Protein AF-0000000086951973 (afdb_homodimer)

Structure (mmCIF, N/CA/C/O backbone):
data_AF-0000000086951973-model_v1
#
loop_
_entity.id
_entity.type
_entity.pdbx_description
1 polymer Poly
#
loop_
_atom_site.group_PDB
_atom_site.id
_atom_site.type_symbol
_atom_site.label_atom_id
_atom_site.label_alt_id
_atom_site.label_comp_id
_atom_site.label_asym_id
_atom_site.label_entity_id
_atom_site.label_seq_id
_atom_site.pdbx_PDB_ins_code
_atom_site.Cartn_x
_atom_site.Cartn_y
_atom_site.Cartn_z
_atom_site.occupancy
_atom_site.B_iso_or_equiv
_atom_site.auth_seq_id
_atom_site.auth_comp_id
_atom_site.auth_asym_id
_atom_site.auth_atom_id
_atom_site.pdbx_PDB_model_num
ATOM 1 N N . MET A 1 1 ? 3.887 -18.5 -20.484 1 35.69 1 MET A N 1
ATOM 2 C CA . MET A 1 1 ? 2.92 -18.609 -19.391 1 35.69 1 MET A CA 1
ATOM 3 C C . MET A 1 1 ? 2.268 -19.984 -19.375 1 35.69 1 MET A C 1
ATOM 5 O O . MET A 1 1 ? 2.273 -20.656 -18.344 1 35.69 1 MET A O 1
ATOM 9 N N . TRP A 1 2 ? 1.746 -20.234 -20.516 1 45.03 2 TRP A N 1
ATOM 10 C CA . TRP A 1 2 ? 0.965 -21.453 -20.703 1 45.03 2 TRP A CA 1
ATOM 11 C C . TRP A 1 2 ? 1.84 -22.688 -20.547 1 45.03 2 TRP A C 1
ATOM 13 O O . TRP A 1 2 ? 1.413 -23.688 -19.969 1 45.03 2 TRP A O 1
ATOM 23 N N . ASN A 1 3 ? 2.965 -22.438 -20.938 1 44.91 3 ASN A N 1
ATOM 24 C CA . ASN A 1 3 ? 3.844 -23.594 -20.859 1 44.91 3 ASN A CA 1
ATOM 25 C C . ASN A 1 3 ? 4.102 -24.016 -19.406 1 44.91 3 ASN A C 1
ATOM 27 O O . ASN A 1 3 ? 4.219 -25.203 -19.109 1 44.91 3 ASN A O 1
ATOM 31 N N . HIS A 1 4 ? 4.156 -23.062 -18.562 1 44.09 4 HIS A N 1
ATOM 32 C CA . HIS A 1 4 ? 4.406 -23.422 -17.172 1 44.09 4 HIS A CA 1
ATOM 33 C C . HIS A 1 4 ? 3.18 -24.078 -16.547 1 44.09 4 HIS A C 1
ATOM 35 O O . HIS A 1 4 ? 3.311 -24.922 -15.664 1 44.09 4 HIS A O 1
ATOM 41 N N . ILE A 1 5 ? 2.035 -23.625 -16.984 1 47.09 5 ILE A N 1
ATOM 42 C CA . ILE A 1 5 ? 0.828 -24.312 -16.531 1 47.09 5 ILE A CA 1
ATOM 43 C C . ILE A 1 5 ? 0.844 -25.766 -17.031 1 47.09 5 ILE A C 1
ATOM 45 O O . ILE A 1 5 ? 0.402 -26.672 -16.312 1 47.09 5 ILE A O 1
ATOM 49 N N . GLU A 1 6 ? 1.492 -25.906 -18.156 1 44.59 6 GLU A N 1
ATOM 50 C CA . GLU A 1 6 ? 1.604 -27.25 -18.719 1 44.59 6 GLU A CA 1
ATOM 51 C C . GLU A 1 6 ? 2.441 -28.156 -17.812 1 44.59 6 GLU A C 1
ATOM 53 O O . GLU A 1 6 ? 2.209 -29.359 -17.734 1 44.59 6 GLU A O 1
ATOM 58 N N . LYS A 1 7 ? 3.395 -27.594 -17.203 1 49.16 7 LYS A N 1
ATOM 59 C CA . LYS A 1 7 ? 4.23 -28.484 -16.406 1 49.16 7 LYS A CA 1
ATOM 60 C C . LYS A 1 7 ? 3.461 -29.031 -15.211 1 49.16 7 LYS A C 1
ATOM 62 O O . LYS A 1 7 ? 3.969 -29.891 -14.477 1 49.16 7 LYS A O 1
ATOM 67 N N . LEU A 1 8 ? 2.354 -28.375 -14.906 1 49.91 8 LEU A N 1
ATOM 68 C CA . LEU A 1 8 ? 1.444 -29.078 -13.992 1 49.91 8 LEU A CA 1
ATOM 69 C C . LEU A 1 8 ? 0.822 -30.297 -14.672 1 49.91 8 LEU A C 1
ATOM 71 O O . LEU A 1 8 ? -0.393 -30.484 -14.602 1 49.91 8 LEU A O 1
ATOM 75 N N . SER A 1 9 ? 1.433 -31.031 -15.477 1 43.62 9 SER A N 1
ATOM 76 C CA . SER A 1 9 ? 1.092 -32.25 -16.219 1 43.62 9 SER A CA 1
ATOM 77 C C . SER A 1 9 ? 0.663 -33.375 -15.273 1 43.62 9 SER A C 1
ATOM 79 O O . SER A 1 9 ? 1.373 -33.688 -14.312 1 43.62 9 SER A O 1
ATOM 81 N N . GLY A 1 10 ? -0.622 -33.656 -15.32 1 52.84 10 GLY A N 1
ATOM 82 C CA . GLY A 1 10 ? -1.34 -34.719 -14.609 1 52.84 10 GLY A CA 1
ATOM 83 C C . GLY A 1 10 ? -2.309 -34.156 -13.57 1 52.84 10 GLY A C 1
ATOM 84 O O . GLY A 1 10 ? -3.061 -34.906 -12.961 1 52.84 10 GLY A O 1
ATOM 85 N N . ILE A 1 11 ? -2.215 -32.812 -13.289 1 61.78 11 ILE A N 1
ATOM 86 C CA . ILE A 1 11 ? -3.051 -32.219 -12.258 1 61.78 11 ILE A CA 1
ATOM 87 C C . ILE A 1 11 ? -4.281 -31.578 -12.891 1 61.78 11 ILE A C 1
ATOM 89 O O . ILE A 1 11 ? -4.176 -30.922 -13.93 1 61.78 11 ILE A O 1
ATOM 93 N N . ARG A 1 12 ? -5.504 -32.125 -12.656 1 75.44 12 ARG A N 1
ATOM 94 C CA . ARG A 1 12 ? -6.73 -31.406 -13.008 1 75.44 12 ARG A CA 1
ATOM 95 C C . ARG A 1 12 ? -6.695 -29.969 -12.516 1 75.44 12 ARG A C 1
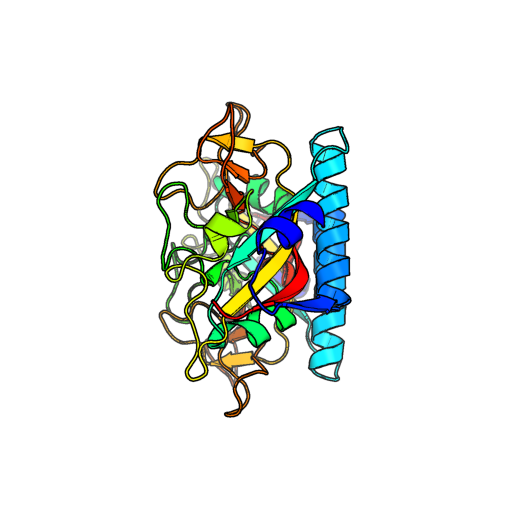ATOM 97 O O . ARG A 1 12 ? -6.531 -29.719 -11.32 1 75.44 12 ARG A O 1
ATOM 104 N N . ALA A 1 13 ? -6.512 -29.078 -13.562 1 86.81 13 ALA A N 1
ATOM 105 C CA . ALA A 1 13 ? -6.445 -27.672 -13.172 1 86.81 13 ALA A CA 1
ATOM 106 C C . ALA A 1 13 ? -7.496 -26.844 -13.906 1 86.81 13 ALA A C 1
ATOM 108 O O . ALA A 1 13 ? -7.832 -27.141 -15.055 1 86.81 13 ALA A O 1
ATOM 109 N N . THR A 1 14 ? -8.203 -25.953 -13.211 1 90.75 14 THR A N 1
ATOM 110 C CA . THR A 1 14 ? -9.047 -24.922 -13.797 1 90.75 14 THR A CA 1
ATOM 111 C C . THR A 1 14 ? -8.375 -23.547 -13.688 1 90.75 14 THR A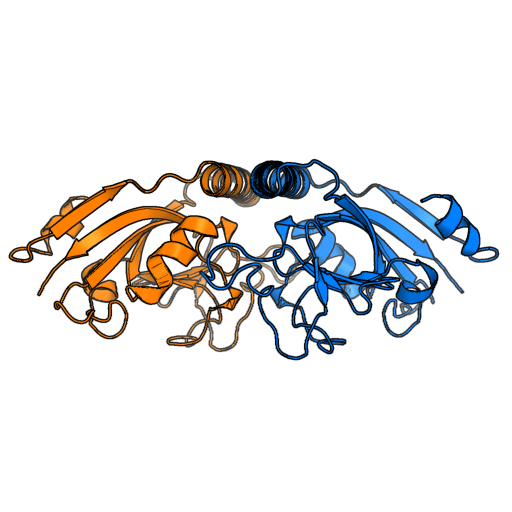 C 1
ATOM 113 O O . THR A 1 14 ? -7.711 -23.25 -12.695 1 90.75 14 THR A O 1
ATOM 116 N N . ILE A 1 15 ? -8.516 -22.781 -14.703 1 92.12 15 ILE A N 1
ATOM 117 C CA . ILE A 1 15 ? -7.977 -21.438 -14.75 1 92.12 15 ILE A CA 1
ATOM 118 C C . ILE A 1 15 ? -9.109 -20.438 -14.953 1 92.12 15 ILE A C 1
ATOM 120 O O . ILE A 1 15 ? -9.914 -20.578 -15.875 1 92.12 15 ILE A O 1
ATOM 124 N N . GLU A 1 16 ? -9.164 -19.438 -14.062 1 93.69 16 GLU A N 1
ATOM 125 C CA . GLU A 1 16 ? -10.172 -18.375 -14.148 1 93.69 16 GLU A CA 1
ATOM 126 C C . GLU A 1 16 ? -9.523 -17 -14.203 1 93.69 16 GLU A C 1
ATOM 128 O O . GLU A 1 16 ? -8.547 -16.734 -13.508 1 93.69 16 GLU A O 1
ATOM 133 N N . ARG A 1 17 ? -10.086 -16.172 -15.078 1 93.75 17 ARG A N 1
ATOM 134 C CA . ARG A 1 17 ? -9.641 -14.781 -15.125 1 93.75 17 ARG A CA 1
ATOM 135 C C . ARG A 1 17 ? -10.203 -13.984 -13.953 1 93.75 17 ARG A C 1
ATOM 137 O O . ARG A 1 17 ? -11.398 -14.086 -13.648 1 93.75 17 ARG A O 1
ATOM 144 N N . VAL A 1 18 ? -9.383 -13.336 -13.281 1 92.62 18 VAL A N 1
ATOM 145 C CA . VAL A 1 18 ? -9.789 -12.43 -12.219 1 92.62 18 VAL A CA 1
ATOM 146 C C . VAL A 1 18 ? -9.93 -11.016 -12.766 1 92.62 18 VAL A C 1
ATOM 148 O O . VAL A 1 18 ? -9.078 -10.547 -13.523 1 92.62 18 VAL A O 1
ATOM 151 N N . GLN A 1 19 ? -11.055 -10.367 -12.391 1 93.81 19 GLN A N 1
ATOM 152 C CA . GLN A 1 19 ? -11.289 -9.008 -12.867 1 93.81 19 GLN A CA 1
ATOM 153 C C . GLN A 1 19 ? -11.695 -8.086 -11.727 1 93.81 19 GLN A C 1
ATOM 155 O O . GLN A 1 19 ? -12.75 -8.266 -11.117 1 93.81 19 GLN A O 1
ATOM 160 N N . ASN A 1 20 ? -10.914 -7.215 -11.406 1 96.88 20 ASN A N 1
ATOM 161 C CA . ASN A 1 20 ? -11.156 -6.07 -10.531 1 96.88 20 ASN A CA 1
ATOM 162 C C . ASN A 1 20 ? -10.664 -4.77 -11.164 1 96.88 20 ASN A C 1
ATOM 164 O O . ASN A 1 20 ? -9.453 -4.516 -11.203 1 96.88 20 ASN A O 1
ATOM 168 N N . PRO A 1 21 ? -11.609 -3.977 -11.648 1 97.56 21 PRO A N 1
ATOM 169 C CA . PRO A 1 21 ? -11.203 -2.818 -12.445 1 97.56 21 PRO A CA 1
ATOM 170 C C . PRO A 1 21 ? -10.398 -1.802 -11.633 1 97.56 21 PRO A C 1
ATOM 172 O O . PRO A 1 21 ? -9.555 -1.095 -12.188 1 97.56 21 PRO A O 1
ATOM 175 N N . TYR A 1 22 ? -10.609 -1.708 -10.391 1 97.69 22 TYR A N 1
ATOM 176 C CA . TYR A 1 22 ? -9.875 -0.737 -9.586 1 97.69 22 TYR A CA 1
ATOM 177 C C . TYR A 1 22 ? -8.445 -1.201 -9.344 1 97.69 22 TYR A C 1
ATOM 179 O O . TYR A 1 22 ? -7.512 -0.399 -9.398 1 97.69 22 TYR A O 1
ATOM 187 N N . LEU A 1 23 ? -8.281 -2.514 -9.016 1 98.19 23 LEU A N 1
ATOM 188 C CA . LEU A 1 23 ? -6.93 -3.045 -8.906 1 98.19 23 LEU A CA 1
ATOM 189 C C . LEU A 1 23 ? -6.168 -2.863 -10.219 1 98.19 23 LEU A C 1
ATOM 191 O O . LEU A 1 23 ? -4.984 -2.516 -10.211 1 98.19 23 LEU A O 1
ATOM 195 N N . TRP A 1 24 ? -6.871 -3.07 -11.289 1 98.62 24 TRP A N 1
ATOM 196 C CA . TRP A 1 24 ? -6.246 -2.932 -12.602 1 98.62 24 TRP A CA 1
ATOM 197 C C . TRP A 1 24 ? -5.816 -1.49 -12.852 1 98.62 24 TRP A C 1
ATOM 199 O O . TRP A 1 24 ? -4.691 -1.238 -13.289 1 98.62 24 TRP A O 1
ATOM 209 N N . GLN A 1 25 ? -6.668 -0.551 -12.586 1 98.69 25 GLN A N 1
ATOM 210 C CA . GLN A 1 25 ? -6.344 0.856 -12.781 1 98.69 25 GLN A CA 1
ATOM 211 C C . GLN A 1 25 ? -5.168 1.28 -11.906 1 98.69 25 GLN A C 1
ATOM 213 O O . GLN A 1 25 ? -4.273 1.999 -12.367 1 98.69 25 GLN A O 1
ATOM 218 N N . SER A 1 26 ? -5.184 0.888 -10.656 1 98.75 26 SER A N 1
ATOM 219 C CA . SER A 1 26 ? -4.07 1.188 -9.766 1 98.75 26 SER A CA 1
ATOM 220 C C . SER A 1 26 ? -2.762 0.615 -10.305 1 98.75 26 SER A C 1
ATOM 222 O O . SER A 1 26 ? -1.724 1.278 -10.266 1 98.75 26 SER A O 1
ATOM 224 N N . TYR A 1 27 ? -2.832 -0.65 -10.789 1 98.81 27 TYR A N 1
ATOM 225 C CA . TYR A 1 27 ? -1.672 -1.316 -11.367 1 98.81 27 TYR A CA 1
ATOM 226 C C . TYR A 1 27 ? -1.146 -0.545 -12.57 1 98.81 27 TYR A C 1
ATOM 228 O O . TYR A 1 27 ? 0.064 -0.358 -12.719 1 98.81 27 TYR A O 1
ATOM 236 N N . GLN A 1 28 ? -2.055 -0.045 -13.398 1 98.81 28 GLN A N 1
ATOM 237 C CA . GLN A 1 28 ? -1.67 0.686 -14.602 1 98.81 28 GLN A CA 1
ATOM 238 C C . GLN A 1 28 ? -1 2.01 -14.25 1 98.81 28 GLN A C 1
ATOM 240 O O . GLN A 1 28 ? -0.043 2.422 -14.914 1 98.81 28 GLN A O 1
ATOM 245 N N . VAL A 1 29 ? -1.507 2.676 -13.289 1 98.81 29 VAL A N 1
ATOM 246 C CA . VAL A 1 29 ? -0.88 3.914 -12.836 1 98.81 29 VAL A CA 1
ATOM 247 C C . VAL A 1 29 ? 0.536 3.627 -12.336 1 98.81 29 VAL A C 1
ATOM 249 O O . VAL A 1 29 ? 1.48 4.336 -12.695 1 98.81 29 VAL A O 1
ATOM 252 N N . LYS A 1 30 ? 0.656 2.627 -11.516 1 98.75 30 LYS A N 1
ATOM 253 C CA . LYS A 1 30 ? 1.966 2.26 -10.984 1 98.75 30 LYS A CA 1
ATOM 254 C C . LYS A 1 30 ? 2.922 1.868 -12.109 1 98.75 30 LYS A C 1
ATOM 256 O O . LYS A 1 30 ? 4.113 2.189 -12.055 1 98.75 30 LYS A O 1
ATOM 261 N N . LYS A 1 31 ? 2.414 1.128 -13.094 1 98.81 31 LYS A N 1
ATOM 262 C CA . LYS A 1 31 ? 3.227 0.749 -14.25 1 98.81 31 LYS A CA 1
ATOM 263 C C . LYS A 1 31 ? 3.758 1.981 -14.977 1 98.81 31 LYS A C 1
ATOM 265 O O . LYS A 1 31 ? 4.941 2.047 -15.312 1 98.81 31 LYS A O 1
ATOM 270 N N . LYS A 1 32 ? 2.908 2.945 -15.242 1 98.62 32 LYS A N 1
ATOM 271 C CA . LYS A 1 32 ? 3.338 4.18 -15.891 1 98.62 32 LYS A CA 1
ATOM 272 C C . LYS A 1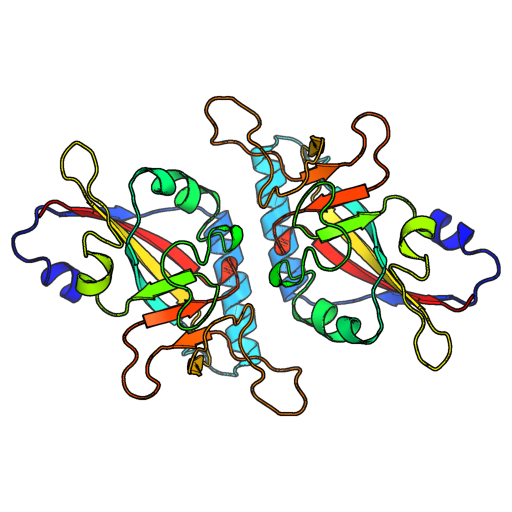 32 ? 4.418 4.883 -15.078 1 98.62 32 LYS A C 1
ATOM 274 O O . LYS A 1 32 ? 5.395 5.387 -15.633 1 98.62 32 LYS A O 1
ATOM 279 N N . GLU A 1 33 ? 4.215 4.945 -13.82 1 98.12 33 GLU A N 1
ATOM 280 C CA . GLU A 1 33 ? 5.195 5.551 -12.922 1 98.12 33 GLU A CA 1
ATOM 281 C C . GLU A 1 33 ? 6.551 4.867 -13.047 1 98.12 33 GLU A C 1
ATOM 283 O O . GLU A 1 33 ? 7.57 5.531 -13.258 1 98.12 33 GLU A O 1
ATOM 288 N N . ILE A 1 34 ? 6.586 3.559 -12.938 1 98.06 34 ILE A N 1
ATOM 289 C CA . ILE A 1 34 ? 7.824 2.785 -12.945 1 98.06 34 ILE A CA 1
ATOM 290 C C . ILE A 1 34 ? 8.477 2.879 -14.32 1 98.06 34 ILE A C 1
ATOM 292 O O . ILE A 1 34 ? 9.695 3.037 -14.422 1 98.06 34 ILE A O 1
ATOM 296 N N . ASP A 1 35 ? 7.664 2.764 -15.383 1 98.5 35 ASP A N 1
ATOM 297 C CA . ASP A 1 35 ? 8.188 2.926 -16.734 1 98.5 35 ASP A CA 1
ATOM 298 C C . ASP A 1 35 ? 8.883 4.273 -16.891 1 98.5 35 ASP A C 1
ATOM 300 O O . ASP A 1 35 ? 9.961 4.352 -17.484 1 98.5 35 ASP A O 1
ATOM 304 N N . THR A 1 36 ? 8.289 5.285 -16.453 1 97.19 36 THR A N 1
ATOM 305 C CA . THR A 1 36 ? 8.844 6.629 -16.547 1 97.19 36 THR A CA 1
ATOM 306 C C . THR A 1 36 ? 10.117 6.754 -15.719 1 97.19 36 THR A C 1
ATOM 308 O O . THR A 1 36 ? 11.133 7.266 -16.203 1 97.19 36 THR A O 1
ATOM 311 N N . GLN A 1 37 ? 10.109 6.297 -14.5 1 95.25 37 GLN A N 1
ATOM 312 C CA . GLN A 1 37 ? 11.242 6.398 -13.586 1 95.25 37 GLN A CA 1
ATOM 313 C C . GLN A 1 37 ? 12.445 5.629 -14.125 1 95.25 37 GLN A C 1
ATOM 315 O O . GLN A 1 37 ? 13.578 6.094 -14.016 1 95.25 37 GLN A O 1
ATOM 320 N N . ASN A 1 38 ? 12.188 4.441 -14.664 1 96.75 38 ASN A N 1
ATOM 321 C CA . ASN A 1 38 ? 13.273 3.561 -15.094 1 96.75 38 ASN A CA 1
ATOM 322 C C . ASN A 1 38 ? 13.75 3.912 -16.5 1 96.75 38 ASN A C 1
ATOM 324 O O . ASN A 1 38 ? 14.836 3.502 -16.906 1 96.75 38 ASN A O 1
ATOM 328 N N . GLY A 1 39 ? 12.945 4.602 -17.328 1 97.12 39 GLY A N 1
ATOM 329 C CA . GLY A 1 39 ? 13.328 4.996 -18.672 1 97.12 39 GLY A CA 1
ATOM 330 C C . GLY A 1 39 ? 13.25 3.859 -19.672 1 97.12 39 GLY A C 1
ATOM 331 O O . GLY A 1 39 ? 13.867 3.918 -20.734 1 97.12 39 GLY A O 1
ATOM 332 N N . HIS A 1 40 ? 12.664 2.756 -19.25 1 97.69 40 HIS A N 1
ATOM 333 C CA . HIS A 1 40 ? 12.422 1.621 -20.125 1 97.69 40 HIS A CA 1
ATOM 334 C C . HIS A 1 40 ? 11.125 0.903 -19.766 1 97.69 40 HIS A C 1
ATOM 336 O O . HIS A 1 40 ? 10.555 1.154 -18.703 1 97.69 40 HIS A O 1
ATOM 342 N N . LYS A 1 41 ? 10.633 0.049 -20.594 1 97.5 41 LYS A N 1
ATOM 343 C CA . LYS A 1 41 ? 9.328 -0.584 -20.406 1 97.5 41 LYS A CA 1
ATOM 344 C C . LYS A 1 41 ? 9.484 -2.051 -20.016 1 97.5 41 LYS A C 1
ATOM 346 O O . LYS A 1 41 ? 8.492 -2.775 -19.906 1 97.5 41 LYS A O 1
ATOM 351 N N . ASN A 1 42 ? 10.711 -2.566 -19.844 1 97.94 42 ASN A N 1
ATOM 352 C CA . ASN A 1 42 ? 10.938 -3.938 -19.391 1 97.94 42 ASN A CA 1
ATOM 353 C C . ASN A 1 42 ? 10.852 -4.059 -17.875 1 97.94 42 ASN A C 1
ATOM 355 O O . ASN A 1 42 ? 11.852 -4.371 -17.219 1 97.94 42 ASN A O 1
ATOM 359 N N . ASN A 1 43 ? 9.672 -3.812 -17.359 1 98.75 43 ASN A N 1
ATOM 360 C CA . ASN A 1 43 ? 9.508 -3.723 -15.922 1 98.75 43 ASN A CA 1
ATOM 361 C C . ASN A 1 43 ? 8.508 -4.746 -15.398 1 98.75 43 ASN A C 1
ATOM 363 O O . ASN A 1 43 ? 8.352 -4.914 -14.188 1 98.75 43 ASN A O 1
ATOM 367 N N . GLU A 1 44 ? 7.793 -5.441 -16.281 1 98.88 44 GLU A N 1
ATOM 368 C CA . GLU A 1 44 ? 6.688 -6.32 -15.906 1 98.88 44 GLU A CA 1
ATOM 369 C C . GLU A 1 44 ? 7.039 -7.785 -16.156 1 98.88 44 GLU A C 1
ATOM 371 O O . GLU A 1 44 ? 7.641 -8.125 -17.172 1 98.88 44 GLU A O 1
ATOM 376 N N . LYS A 1 45 ? 6.684 -8.609 -15.211 1 98.75 45 LYS A N 1
ATOM 377 C CA . LYS A 1 45 ? 6.793 -10.062 -15.336 1 98.75 45 LYS A CA 1
ATOM 378 C C . LYS A 1 45 ? 5.484 -10.75 -14.953 1 98.75 45 LYS A C 1
ATOM 380 O O . LYS A 1 45 ? 4.715 -10.227 -14.141 1 98.75 45 LYS A O 1
ATOM 385 N N . VAL A 1 46 ? 5.223 -11.828 -15.602 1 98.69 46 VAL A N 1
ATOM 386 C CA . VAL A 1 46 ? 4.16 -12.734 -15.164 1 98.69 46 VAL A CA 1
ATOM 387 C C . VAL A 1 46 ? 4.727 -13.758 -14.188 1 98.69 46 VAL A C 1
ATOM 389 O O . VAL A 1 46 ? 5.648 -14.508 -14.523 1 98.69 46 VAL A O 1
ATOM 392 N N . LEU A 1 47 ? 4.25 -13.781 -12.938 1 98.62 47 LEU A N 1
ATOM 393 C CA . LEU A 1 47 ? 4.801 -14.609 -11.867 1 98.62 47 LEU A CA 1
ATOM 394 C C . LEU A 1 47 ? 3.689 -15.336 -11.117 1 98.62 47 LEU A C 1
ATOM 396 O O . LEU A 1 47 ? 2.51 -15.164 -11.43 1 98.62 47 LEU A O 1
ATOM 400 N N . PHE A 1 48 ? 4.109 -16.172 -10.148 1 97.38 48 PHE A N 1
ATOM 401 C CA . PHE A 1 48 ? 3.154 -17.062 -9.492 1 97.38 48 PHE A CA 1
ATOM 402 C C . PHE A 1 48 ? 3.131 -16.797 -7.988 1 97.38 48 PHE A C 1
ATOM 404 O O . PHE A 1 48 ? 4.176 -16.562 -7.375 1 97.38 48 PHE A O 1
ATOM 411 N N . HIS A 1 49 ? 1.964 -16.875 -7.406 1 96.81 49 HIS A N 1
ATOM 412 C CA . HIS A 1 49 ? 1.759 -16.734 -5.969 1 96.81 49 HIS A CA 1
ATOM 413 C C . HIS A 1 49 ? 0.812 -17.812 -5.438 1 96.81 49 HIS A C 1
ATOM 415 O O . HIS A 1 49 ? -0.391 -17.766 -5.707 1 96.81 49 HIS A O 1
ATOM 421 N N . GLY A 1 50 ? 1.309 -18.734 -4.738 1 95.62 50 GLY A N 1
ATOM 422 C CA . GLY A 1 50 ? 0.467 -19.703 -4.043 1 95.62 50 GLY A CA 1
ATOM 423 C C . GLY A 1 50 ? -0.181 -19.141 -2.795 1 95.62 50 GLY A C 1
ATOM 424 O O . GLY A 1 50 ? 0.439 -18.359 -2.064 1 95.62 50 GLY A O 1
ATOM 425 N N . THR A 1 51 ? -1.351 -19.609 -2.502 1 95.88 51 THR A N 1
ATOM 426 C CA . THR A 1 51 ? -2.076 -19.094 -1.348 1 95.88 51 THR A CA 1
ATOM 427 C C . THR A 1 51 ? -3.115 -20.094 -0.864 1 95.88 51 THR A C 1
ATOM 429 O O . THR A 1 51 ? -3.607 -20.922 -1.646 1 95.88 51 THR A O 1
ATOM 432 N N . PRO A 1 52 ? -3.426 -20.062 0.378 1 95.38 52 PRO A N 1
ATOM 433 C CA . PRO A 1 52 ? -4.531 -20.891 0.853 1 95.38 52 PRO A CA 1
ATOM 434 C C . PRO A 1 52 ? -5.898 -20.359 0.416 1 95.38 52 PRO A C 1
ATOM 436 O O . PRO A 1 52 ? -6.016 -19.203 0.015 1 95.38 52 PRO A O 1
ATOM 439 N N . ARG A 1 53 ? -6.91 -21.172 0.505 1 95.44 53 ARG A N 1
ATOM 440 C CA . ARG A 1 53 ? -8.273 -20.828 0.12 1 95.44 53 ARG A CA 1
ATOM 441 C C . ARG A 1 53 ? -8.773 -19.625 0.902 1 95.44 53 ARG A C 1
ATOM 443 O O . ARG A 1 53 ? -9.492 -18.781 0.36 1 95.44 53 ARG A O 1
ATOM 450 N N . SER A 1 54 ? -8.375 -19.469 2.139 1 93.19 54 SER A N 1
ATOM 451 C CA . SER A 1 54 ? -8.906 -18.484 3.059 1 93.19 54 SER A CA 1
ATOM 452 C C . SER A 1 54 ? -8.547 -17.062 2.615 1 93.19 54 SER A C 1
ATOM 454 O O . SER A 1 54 ? -9.141 -16.094 3.08 1 93.19 54 SER A O 1
ATOM 456 N N . THR A 1 55 ? -7.566 -16.938 1.66 1 93.25 55 THR A N 1
ATOM 457 C CA . THR A 1 55 ? -7.105 -15.602 1.314 1 93.25 55 THR A CA 1
ATOM 458 C C . THR A 1 55 ? -7.535 -15.227 -0.101 1 93.25 55 THR A C 1
ATOM 460 O O . THR A 1 55 ? -7.266 -14.117 -0.565 1 93.25 55 THR A O 1
ATOM 463 N N . LEU A 1 56 ? -8.25 -16.078 -0.789 1 94.25 56 LEU A N 1
ATOM 464 C CA . LEU A 1 56 ? -8.617 -15.867 -2.188 1 94.25 56 LEU A CA 1
ATOM 465 C C . LEU A 1 56 ? -9.484 -14.617 -2.346 1 94.25 56 LEU A C 1
ATOM 467 O O . LEU A 1 56 ? -9.203 -13.766 -3.189 1 94.25 56 LEU A O 1
ATOM 471 N N . VAL A 1 57 ? -10.477 -14.57 -1.528 1 91.19 57 VAL A N 1
ATOM 472 C CA . VAL A 1 57 ? -11.422 -13.461 -1.644 1 91.19 57 VAL A CA 1
ATOM 473 C C . VAL A 1 57 ? -10.727 -12.148 -1.293 1 91.19 57 VAL A C 1
ATOM 475 O O . VAL A 1 57 ? -10.953 -11.125 -1.941 1 91.19 57 VAL A O 1
ATOM 478 N N . GLN A 1 58 ? -9.883 -12.195 -0.3 1 91.75 58 GLN A N 1
ATOM 479 C CA . GLN A 1 58 ? -9.148 -11 0.115 1 91.75 58 GLN A CA 1
ATOM 480 C C . GLN A 1 58 ? -8.266 -10.477 -1.015 1 91.75 58 GLN A C 1
ATOM 482 O O . GLN A 1 58 ? -8.273 -9.281 -1.305 1 91.75 58 GLN A O 1
ATOM 487 N N . ILE A 1 59 ? -7.539 -11.359 -1.608 1 95.19 59 ILE A N 1
ATOM 488 C CA . ILE A 1 59 ? -6.652 -10.953 -2.695 1 95.19 59 ILE A CA 1
ATOM 489 C C . ILE A 1 59 ? -7.48 -10.422 -3.865 1 95.19 59 ILE A C 1
ATOM 491 O O . ILE A 1 59 ? -7.094 -9.453 -4.52 1 95.19 59 ILE A O 1
ATOM 495 N N . TYR A 1 60 ? -8.602 -11.016 -4.094 1 93.06 60 TYR A N 1
ATOM 496 C CA . TYR A 1 60 ? -9.484 -10.547 -5.152 1 93.06 60 TYR A CA 1
ATOM 497 C C . TYR A 1 60 ? -9.961 -9.125 -4.891 1 93.06 60 TYR A C 1
ATOM 499 O O . TYR A 1 60 ? -10.016 -8.305 -5.809 1 93.06 60 TYR A O 1
ATOM 507 N N . GLN A 1 61 ? -10.227 -8.852 -3.719 1 91.75 61 GLN A N 1
ATOM 508 C CA . GLN A 1 61 ? -10.852 -7.578 -3.373 1 91.75 61 GLN A CA 1
ATOM 509 C C . GLN A 1 61 ? -9.812 -6.477 -3.209 1 91.75 61 GLN A C 1
ATOM 511 O O . GLN A 1 61 ? -10.039 -5.336 -3.613 1 91.75 61 GLN A O 1
ATOM 516 N N . THR A 1 62 ? -8.656 -6.828 -2.615 1 93.38 62 THR A N 1
ATOM 517 C CA . THR A 1 62 ? -7.754 -5.762 -2.207 1 93.38 62 THR A CA 1
ATOM 518 C C . THR A 1 62 ? -6.375 -5.949 -2.838 1 93.38 62 THR A C 1
ATOM 520 O O . THR A 1 62 ? -5.441 -5.207 -2.531 1 93.38 62 THR A O 1
ATOM 523 N N . GLY A 1 63 ? -6.301 -6.957 -3.666 1 96.38 63 GLY A N 1
ATOM 524 C CA . GLY A 1 63 ? -4.988 -7.238 -4.223 1 96.38 63 GLY A CA 1
ATOM 525 C C . GLY A 1 63 ? -4.051 -7.91 -3.232 1 96.38 63 GLY A C 1
ATOM 526 O O . GLY A 1 63 ? -4.504 -8.562 -2.291 1 96.38 63 GLY A O 1
ATOM 527 N N . PHE A 1 64 ? -2.777 -7.844 -3.553 1 96.56 64 PHE A N 1
ATOM 528 C CA . PHE A 1 64 ? -1.751 -8.422 -2.697 1 96.56 64 PHE A CA 1
ATOM 529 C C . PHE A 1 64 ? -1.348 -7.453 -1.596 1 96.56 64 PHE A C 1
ATOM 531 O O . PHE A 1 64 ? -0.291 -6.824 -1.673 1 96.56 64 PHE A O 1
ATOM 538 N N . ASN A 1 65 ? -2.164 -7.371 -0.598 1 95 65 ASN A N 1
ATOM 539 C CA . ASN A 1 65 ? -2.006 -6.449 0.523 1 95 65 ASN A CA 1
ATOM 540 C C . ASN A 1 65 ? -0.773 -6.785 1.356 1 95 65 ASN A C 1
ATOM 542 O O . ASN A 1 65 ? -0.715 -7.844 1.988 1 95 65 ASN A O 1
ATOM 546 N N . ARG A 1 66 ? 0.141 -5.906 1.442 1 93.69 66 ARG A N 1
ATOM 547 C CA . ARG A 1 66 ? 1.434 -6.168 2.066 1 93.69 66 ARG A CA 1
ATOM 548 C C . ARG A 1 66 ? 1.311 -6.203 3.586 1 93.69 66 ARG A C 1
ATOM 550 O O . ARG A 1 66 ? 2.24 -6.621 4.281 1 93.69 66 ARG A O 1
ATOM 557 N N . SER A 1 67 ? 0.223 -5.73 4.145 1 90.62 67 SER A N 1
ATOM 558 C CA . SER A 1 67 ? 0.023 -5.809 5.586 1 90.62 67 SER A CA 1
ATOM 559 C C . SER A 1 67 ? 0.05 -7.254 6.07 1 90.62 67 SER A C 1
ATOM 561 O O . SER A 1 67 ? 0.3 -7.516 7.25 1 90.62 67 SER A O 1
ATOM 563 N N . TYR A 1 68 ? -0.161 -8.156 5.176 1 86.44 68 TYR A N 1
ATOM 564 C CA . TYR A 1 68 ? -0.173 -9.578 5.52 1 86.44 68 TYR A CA 1
ATOM 565 C C . TYR A 1 68 ? 1.156 -10.234 5.172 1 86.44 68 TYR A C 1
ATOM 567 O O . TYR A 1 68 ? 1.297 -11.453 5.27 1 86.44 68 TYR A O 1
ATOM 575 N N . ALA A 1 69 ? 2.09 -9.383 4.688 1 79.19 69 ALA A N 1
ATOM 576 C CA . ALA A 1 69 ? 3.4 -9.898 4.305 1 79.19 69 ALA A CA 1
ATOM 577 C C . ALA A 1 69 ? 4.176 -10.383 5.527 1 79.19 69 ALA A C 1
ATOM 579 O O . ALA A 1 69 ? 4 -9.852 6.629 1 79.19 69 ALA A O 1
ATOM 580 N N . GLY A 1 70 ? 5.152 -11.453 5.316 1 64.75 70 GLY A N 1
ATOM 581 C CA . GLY A 1 70 ? 6.113 -11.898 6.312 1 64.75 70 GLY A CA 1
ATOM 582 C C . GLY A 1 70 ? 5.613 -13.062 7.145 1 64.75 70 GLY A C 1
ATOM 583 O O . GLY A 1 70 ? 6.258 -13.461 8.117 1 64.75 70 GLY A O 1
ATOM 584 N N . LYS A 1 71 ? 4.438 -13.5 6.863 1 60.94 71 LYS A N 1
ATOM 585 C CA . LYS A 1 71 ? 4.016 -14.641 7.676 1 60.94 71 LYS A CA 1
ATOM 586 C C . LYS A 1 71 ? 4.875 -15.867 7.391 1 60.94 71 LYS A C 1
ATOM 588 O O . LYS A 1 71 ? 5.273 -16.578 8.312 1 60.94 71 LYS A O 1
ATOM 593 N N . ASN A 1 72 ? 5.152 -16.203 6.148 1 58.75 72 ASN A N 1
ATOM 594 C CA . ASN A 1 72 ? 5.82 -17.453 5.82 1 58.75 72 ASN A CA 1
ATOM 595 C C . ASN A 1 72 ? 7.215 -17.219 5.25 1 58.75 72 ASN A C 1
ATOM 597 O O . ASN A 1 72 ? 7.996 -18.156 5.09 1 58.75 72 ASN A O 1
ATOM 601 N N . ALA A 1 73 ? 7.691 -15.992 4.918 1 63.03 73 ALA A N 1
ATOM 602 C CA . ALA A 1 73 ? 8.938 -15.906 4.16 1 63.03 73 ALA A CA 1
ATOM 603 C C . ALA A 1 73 ? 9.453 -14.469 4.133 1 63.03 73 ALA A C 1
ATOM 605 O O . ALA A 1 73 ? 8.898 -13.609 3.441 1 63.03 73 ALA A O 1
ATOM 606 N N . ALA A 1 74 ? 10.133 -14.094 5.137 1 81.06 74 ALA A N 1
ATOM 607 C CA . ALA A 1 74 ? 10.695 -12.75 5.121 1 81.06 74 ALA A CA 1
ATOM 608 C C . ALA A 1 74 ? 12.219 -12.797 5.016 1 81.06 74 ALA A C 1
ATOM 610 O O . ALA A 1 74 ? 12.914 -11.977 5.625 1 81.06 74 ALA A O 1
ATOM 611 N N . ALA A 1 75 ? 12.617 -13.906 4.246 1 90.06 75 ALA A N 1
ATOM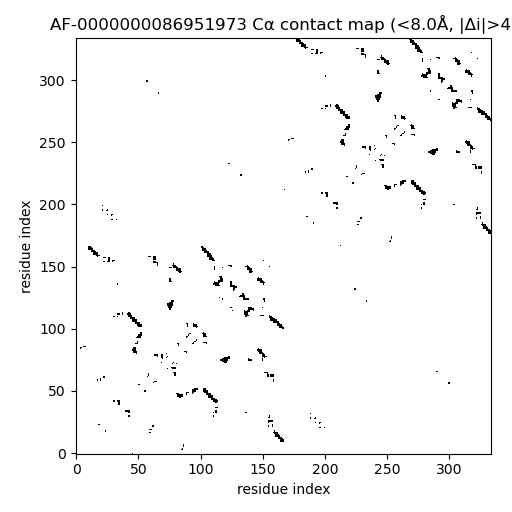 612 C CA . ALA A 1 75 ? 14.062 -14.125 4.219 1 90.06 75 ALA A CA 1
ATOM 613 C C . ALA A 1 75 ? 14.773 -13.039 3.416 1 90.06 75 ALA A C 1
ATOM 615 O O . ALA A 1 75 ? 15.898 -12.648 3.746 1 90.06 75 ALA A O 1
ATOM 616 N N . ILE A 1 76 ? 14.109 -12.609 2.377 1 94.12 76 ILE A N 1
ATOM 617 C CA . ILE A 1 76 ? 14.789 -11.617 1.547 1 94.12 76 ILE A CA 1
ATOM 618 C C . ILE A 1 76 ? 13.977 -10.328 1.507 1 94.12 76 ILE A C 1
ATOM 620 O O . ILE A 1 76 ? 14.023 -9.594 0.521 1 94.12 76 ILE A O 1
ATOM 624 N N . GLY A 1 77 ? 13.125 -10.125 2.529 1 94.81 77 GLY A N 1
A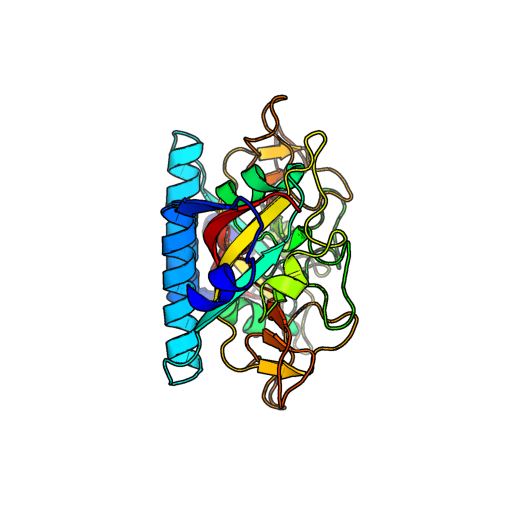TOM 625 C CA . GLY A 1 77 ? 12.344 -8.906 2.668 1 94.81 77 GLY A CA 1
ATOM 626 C C . GLY A 1 77 ? 10.938 -9.156 3.178 1 94.81 77 GLY A C 1
ATOM 627 O O . GLY A 1 77 ? 10.367 -10.234 2.953 1 94.81 77 GLY A O 1
ATOM 628 N N . ASN A 1 78 ? 10.461 -8.172 3.814 1 93.75 78 ASN A N 1
ATOM 629 C CA . ASN A 1 78 ? 9.102 -8.211 4.34 1 93.75 78 ASN A CA 1
ATOM 630 C C . ASN A 1 78 ? 8.094 -7.648 3.34 1 93.75 78 ASN A C 1
ATOM 632 O O . ASN A 1 78 ? 7.441 -6.645 3.615 1 93.75 78 ASN A O 1
ATOM 636 N N . GLY A 1 79 ? 7.902 -8.328 2.254 1 96 79 GLY A N 1
ATOM 637 C CA . GLY A 1 79 ? 6.992 -7.941 1.188 1 96 79 GLY A CA 1
ATOM 638 C C . GLY A 1 79 ? 6.203 -9.109 0.628 1 96 79 GLY A C 1
ATOM 639 O O . GLY A 1 79 ? 5.961 -10.094 1.328 1 96 79 GLY A O 1
ATOM 640 N N . THR A 1 80 ? 5.652 -8.922 -0.499 1 96.5 80 THR A N 1
ATOM 641 C CA . THR A 1 80 ? 4.875 -9.969 -1.155 1 96.5 80 THR A CA 1
ATOM 642 C C . THR A 1 80 ? 5.746 -10.766 -2.121 1 96.5 80 THR A C 1
ATOM 644 O O . THR A 1 80 ? 6.402 -10.188 -2.994 1 96.5 80 THR A O 1
ATOM 647 N N . TYR A 1 81 ? 5.758 -12.094 -1.957 1 96.69 81 TYR A N 1
ATOM 648 C CA . TYR A 1 81 ? 6.621 -12.992 -2.715 1 96.69 81 TYR A CA 1
ATOM 649 C C . TYR A 1 81 ? 5.895 -13.539 -3.936 1 96.69 81 TYR A C 1
ATOM 651 O O . TYR A 1 81 ? 4.73 -13.945 -3.844 1 96.69 81 TYR A O 1
ATOM 659 N N . PHE A 1 82 ? 6.617 -13.594 -5.027 1 97.19 82 PHE A N 1
ATOM 660 C CA . PHE A 1 82 ? 6.156 -14.227 -6.258 1 97.19 82 PHE A CA 1
ATOM 661 C C . PHE A 1 82 ? 7.23 -15.141 -6.832 1 97.19 82 PHE A C 1
ATOM 663 O O . PHE A 1 82 ? 8.391 -14.742 -6.941 1 97.19 82 PHE A O 1
ATOM 670 N N . ALA A 1 83 ? 6.84 -16.266 -7.195 1 97.19 83 ALA A N 1
ATOM 671 C CA . ALA A 1 83 ? 7.789 -17.234 -7.75 1 97.19 83 ALA A CA 1
ATOM 672 C C . ALA A 1 83 ? 7.852 -17.125 -9.273 1 97.19 83 ALA A C 1
ATOM 674 O O . ALA A 1 83 ? 6.848 -16.828 -9.922 1 97.19 83 ALA A O 1
ATOM 675 N N . VAL A 1 84 ? 8.992 -17.438 -9.828 1 98.31 84 VAL A N 1
ATOM 676 C CA . VAL A 1 84 ? 9.18 -17.469 -11.273 1 98.31 84 VAL A CA 1
ATOM 677 C C . VAL A 1 84 ? 8.555 -18.75 -11.844 1 98.31 84 VAL A C 1
ATOM 679 O O . VAL A 1 84 ? 7.914 -18.703 -12.898 1 98.31 84 VAL A O 1
ATOM 682 N N . LYS A 1 85 ? 8.703 -19.766 -11.148 1 96.56 85 LYS A N 1
ATOM 683 C CA . LYS A 1 85 ? 8.188 -21.047 -11.602 1 96.56 85 LYS A CA 1
ATOM 684 C C . LYS A 1 85 ? 6.938 -21.453 -10.82 1 96.56 85 LYS A C 1
ATOM 686 O O . LYS A 1 85 ? 6.914 -21.344 -9.586 1 96.56 85 LYS A O 1
ATOM 691 N N . SER A 1 86 ? 6.012 -21.953 -11.5 1 95.06 86 SER A N 1
ATOM 692 C CA . SER A 1 86 ? 4.746 -22.328 -10.883 1 95.06 86 SER A CA 1
ATOM 693 C C . SER A 1 86 ? 4.941 -23.469 -9.875 1 95.06 86 SER A C 1
ATOM 695 O O . SER A 1 86 ? 4.25 -23.516 -8.859 1 95.06 86 SER A O 1
ATOM 697 N N . ASN A 1 87 ? 5.82 -24.406 -10.156 1 94.5 87 ASN A N 1
ATOM 698 C CA . ASN A 1 87 ? 6.012 -25.547 -9.273 1 94.5 87 ASN A CA 1
ATOM 699 C C . ASN A 1 87 ? 6.453 -25.109 -7.879 1 94.5 87 ASN A C 1
ATOM 701 O O . ASN A 1 87 ? 6.156 -25.797 -6.895 1 94.5 87 ASN A O 1
ATOM 705 N N . TYR A 1 88 ? 7.234 -24.016 -7.832 1 93.56 88 TYR A N 1
ATOM 706 C CA . TYR A 1 88 ? 7.613 -23.484 -6.527 1 93.56 88 TYR A CA 1
ATOM 707 C C . TYR A 1 88 ? 6.383 -23.062 -5.73 1 93.56 88 TYR A C 1
ATOM 709 O O . TYR A 1 88 ? 6.199 -23.484 -4.586 1 93.56 88 TYR A O 1
ATOM 717 N N . SER A 1 89 ? 5.516 -22.281 -6.277 1 94.31 89 SER A N 1
ATOM 718 C CA . SER A 1 89 ? 4.32 -21.75 -5.617 1 94.31 89 SER A CA 1
ATOM 719 C C . SER A 1 89 ? 3.301 -22.859 -5.363 1 94.31 89 SER A C 1
ATOM 721 O O . SER A 1 89 ? 2.441 -22.719 -4.488 1 94.31 89 SER A O 1
ATOM 723 N N . ALA A 1 90 ? 3.402 -23.922 -6.094 1 94.31 90 ALA A N 1
ATOM 724 C CA . ALA A 1 90 ? 2.439 -25.016 -5.988 1 94.31 90 ALA A CA 1
ATOM 725 C C . ALA A 1 90 ? 2.707 -25.859 -4.746 1 94.31 90 ALA A C 1
ATOM 727 O O . ALA A 1 90 ? 1.873 -26.688 -4.355 1 94.31 90 ALA A O 1
ATOM 728 N N . GLN A 1 91 ? 3.844 -25.734 -4.211 1 94.06 91 GLN A N 1
ATOM 729 C CA . GLN A 1 91 ? 4.164 -26.516 -3.025 1 94.06 91 GLN A CA 1
ATOM 730 C C . GLN A 1 91 ? 3.137 -26.297 -1.921 1 94.06 91 GLN A C 1
ATOM 732 O O . GLN A 1 91 ? 2.586 -25.203 -1.796 1 94.06 91 GLN A O 1
ATOM 737 N N . ASP A 1 92 ? 2.953 -27.312 -1.048 1 94.75 92 ASP A N 1
ATOM 738 C CA . ASP A 1 92 ? 1.913 -27.297 -0.023 1 94.75 92 ASP A CA 1
ATOM 739 C C . ASP A 1 92 ? 2.129 -26.156 0.962 1 94.75 92 ASP A C 1
ATOM 741 O O . ASP A 1 92 ? 1.171 -25.641 1.548 1 94.75 92 ASP A O 1
ATOM 745 N N . THR A 1 93 ? 3.398 -25.797 1.098 1 92.19 93 THR A N 1
ATOM 746 C CA . THR A 1 93 ? 3.732 -24.703 2.014 1 92.19 93 THR A CA 1
ATOM 747 C C . THR A 1 93 ? 3.055 -23.406 1.585 1 92.19 93 THR A C 1
ATOM 749 O O . THR A 1 93 ? 2.604 -22.625 2.428 1 92.19 93 THR A O 1
ATOM 752 N N . TYR A 1 94 ? 2.961 -23.188 0.303 1 92.38 94 TYR A N 1
ATOM 753 C CA . TYR A 1 94 ? 2.473 -21.906 -0.211 1 92.38 94 TYR A CA 1
ATOM 754 C C . TYR A 1 94 ? 1.043 -22.031 -0.72 1 92.38 94 TYR A C 1
ATOM 756 O O . TYR A 1 94 ? 0.247 -21.109 -0.594 1 92.38 94 TYR A O 1
ATOM 764 N N . SER A 1 95 ? 0.781 -23.109 -1.313 1 95.19 95 SER A N 1
ATOM 765 C CA . SER A 1 95 ? -0.574 -23.469 -1.718 1 95.19 95 SER A CA 1
ATOM 766 C C . SER A 1 95 ? -1.13 -24.594 -0.848 1 95.19 95 SER A C 1
ATOM 768 O O . SER A 1 95 ? -1.272 -25.734 -1.307 1 95.19 95 SER A O 1
ATOM 770 N N . THR A 1 96 ? -1.489 -24.234 0.285 1 95.38 96 THR A N 1
ATOM 771 C CA . THR A 1 96 ? -1.983 -25.234 1.231 1 95.38 96 THR A CA 1
ATOM 772 C C . THR A 1 96 ? -3.299 -25.828 0.747 1 95.38 96 THR A C 1
ATOM 774 O O . THR A 1 96 ? -4.25 -25.109 0.458 1 95.38 96 THR A O 1
ATOM 777 N N . PRO A 1 97 ? -3.387 -27.109 0.693 1 96.31 97 PRO A N 1
ATOM 778 C CA . PRO A 1 97 ? -4.637 -27.719 0.238 1 96.31 97 PRO A CA 1
ATOM 779 C C . PRO A 1 97 ? -5.805 -27.438 1.177 1 96.31 97 PRO A C 1
ATOM 781 O O . PRO A 1 97 ? -5.629 -27.406 2.396 1 96.31 97 PRO A O 1
ATOM 784 N N . ASP A 1 98 ? -6.918 -27.234 0.592 1 96.38 98 ASP A N 1
ATOM 785 C CA . ASP A 1 98 ? -8.109 -27.109 1.43 1 96.38 98 ASP A CA 1
ATOM 786 C C . ASP A 1 98 ? -8.656 -28.469 1.819 1 96.38 98 ASP A C 1
ATOM 788 O O . ASP A 1 98 ? -7.996 -29.5 1.614 1 96.38 98 ASP A O 1
ATOM 792 N N . GLN A 1 99 ? -9.828 -28.531 2.473 1 95.56 99 GLN A N 1
ATOM 793 C CA . GLN A 1 99 ? -10.414 -29.75 3.008 1 95.56 99 GLN A CA 1
ATOM 794 C C . GLN A 1 99 ? -10.664 -30.766 1.899 1 95.56 99 GLN A C 1
ATOM 796 O O . GLN A 1 99 ? -10.633 -31.984 2.143 1 95.56 99 GLN A O 1
ATOM 801 N N . SER A 1 100 ? -10.859 -30.359 0.658 1 94 100 SER A N 1
ATOM 802 C CA . SER A 1 100 ? -11.148 -31.234 -0.469 1 94 100 SER A CA 1
ATOM 803 C C . SER A 1 100 ? -9.891 -31.547 -1.27 1 94 100 SER A C 1
ATOM 805 O O . SER A 1 100 ? -9.969 -32.125 -2.354 1 94 100 SER A O 1
ATOM 807 N N . GLY A 1 101 ? -8.797 -31.047 -0.812 1 94.56 101 GLY A N 1
ATOM 808 C CA . GLY A 1 101 ? -7.535 -31.312 -1.485 1 94.56 101 GLY A CA 1
ATOM 809 C C . GLY A 1 101 ? -7.238 -30.328 -2.6 1 94.56 101 GLY A C 1
ATOM 810 O O . GLY A 1 101 ? -6.242 -30.469 -3.312 1 94.56 101 GLY A O 1
ATOM 811 N N . ARG A 1 102 ? -8.094 -29.328 -2.734 1 95.12 102 ARG A N 1
ATOM 812 C CA . ARG A 1 102 ? -7.879 -28.312 -3.766 1 95.12 102 ARG A CA 1
ATOM 813 C C . ARG A 1 102 ? -6.824 -27.312 -3.332 1 95.12 102 ARG A C 1
ATOM 815 O O . ARG A 1 102 ? -6.785 -26.906 -2.168 1 95.12 102 ARG A O 1
ATOM 822 N N . LYS A 1 103 ? -6 -26.953 -4.305 1 96.88 103 LYS A N 1
ATOM 823 C CA . LYS A 1 103 ? -4.957 -25.953 -4.113 1 96.88 103 LYS A CA 1
ATOM 824 C C . LYS A 1 103 ? -5.176 -24.75 -5.027 1 96.88 103 LYS A C 1
ATOM 826 O O . LYS A 1 103 ? -5.879 -24.859 -6.035 1 96.88 103 LYS A O 1
ATOM 831 N N . TYR A 1 104 ? -4.594 -23.641 -4.637 1 96.62 104 TYR A N 1
ATOM 832 C CA . TYR A 1 104 ? -4.871 -22.391 -5.324 1 96.62 104 TYR A CA 1
ATOM 833 C C . TYR A 1 104 ? -3.584 -21.609 -5.57 1 96.62 104 TYR A C 1
ATOM 835 O O . TYR A 1 104 ? -2.711 -21.547 -4.699 1 96.62 104 TYR A O 1
ATOM 843 N N . MET A 1 105 ? -3.498 -21.078 -6.699 1 97.06 105 MET A N 1
ATOM 844 C CA . MET A 1 105 ? -2.338 -20.266 -7.086 1 97.06 105 MET A CA 1
ATOM 845 C C . MET A 1 105 ? -2.744 -19.141 -8.023 1 97.06 105 MET A C 1
ATOM 847 O O . MET A 1 105 ? -3.465 -19.359 -9 1 97.06 105 MET A O 1
ATOM 851 N N . TYR A 1 106 ? -2.293 -17.984 -7.742 1 97.81 106 TYR A N 1
ATOM 852 C CA . TYR A 1 106 ? -2.525 -16.875 -8.648 1 97.81 106 TYR A CA 1
ATOM 853 C C . TYR A 1 106 ? -1.409 -16.766 -9.68 1 97.81 106 TYR A C 1
ATOM 855 O O . TYR A 1 106 ? -0.235 -16.953 -9.359 1 97.81 106 TYR A O 1
ATOM 863 N N . VAL A 1 107 ? -1.788 -16.453 -10.898 1 97.94 107 VAL A N 1
ATOM 864 C CA . VAL A 1 107 ? -0.906 -15.852 -11.891 1 97.94 107 VAL A CA 1
ATOM 865 C C . VAL A 1 107 ? -1.049 -14.328 -11.852 1 97.94 107 VAL A C 1
ATOM 867 O O . VAL A 1 107 ? -2.148 -13.797 -12.023 1 97.94 107 VAL A O 1
ATOM 870 N N . ALA A 1 108 ? 0.054 -13.68 -11.672 1 98.69 108 ALA A N 1
ATOM 871 C CA . ALA A 1 108 ? -0.002 -12.234 -11.461 1 98.69 108 ALA A CA 1
ATOM 872 C C . ALA A 1 108 ? 0.891 -11.5 -12.453 1 98.69 108 ALA A C 1
ATOM 874 O O . ALA A 1 108 ? 1.954 -12 -12.836 1 98.69 108 ALA A O 1
ATOM 875 N N . ARG A 1 109 ? 0.388 -10.344 -12.93 1 98.81 109 ARG A N 1
ATOM 876 C CA . ARG A 1 109 ? 1.292 -9.352 -13.492 1 98.81 109 ARG A CA 1
ATOM 877 C C . ARG A 1 109 ? 2.014 -8.578 -12.383 1 98.81 109 ARG A C 1
ATOM 879 O O . ARG A 1 109 ? 1.377 -8.016 -11.492 1 98.81 109 ARG A O 1
ATOM 886 N N . VAL A 1 110 ? 3.328 -8.617 -12.383 1 98.94 110 VAL A N 1
ATOM 887 C CA . VAL A 1 110 ? 4.117 -8.031 -11.305 1 98.94 110 VAL A CA 1
ATOM 888 C C . VAL A 1 110 ? 5.105 -7.02 -11.883 1 98.94 110 VAL A C 1
ATOM 890 O O . VAL A 1 110 ? 5.824 -7.32 -12.844 1 98.94 110 VAL A O 1
ATOM 893 N N . LEU A 1 111 ? 5.074 -5.824 -11.359 1 98.94 111 LEU A N 1
ATOM 894 C CA . LEU A 1 111 ? 6.059 -4.805 -11.711 1 98.94 111 LEU A CA 1
ATOM 895 C C . LEU A 1 111 ? 7.34 -4.98 -10.906 1 98.94 111 LEU A C 1
ATOM 897 O O . LEU A 1 111 ? 7.523 -4.324 -9.875 1 98.94 111 LEU A O 1
ATOM 901 N N . THR A 1 112 ? 8.203 -5.805 -11.367 1 98.88 112 THR A N 1
ATOM 902 C CA . THR A 1 112 ? 9.484 -6.031 -10.703 1 98.88 112 THR A CA 1
ATOM 903 C C . THR A 1 112 ? 10.422 -4.848 -10.914 1 98.88 112 THR A C 1
ATOM 905 O O . THR A 1 112 ? 11.266 -4.555 -10.062 1 98.88 112 THR A O 1
ATOM 908 N N . GLY A 1 113 ? 10.312 -4.215 -12.125 1 98.62 113 GLY A N 1
ATOM 909 C CA . GLY A 1 113 ? 11.188 -3.094 -12.43 1 98.62 113 GLY A CA 1
ATOM 910 C C . GLY A 1 113 ? 12.656 -3.426 -12.281 1 98.62 113 GLY A C 1
ATOM 911 O O . GLY A 1 113 ? 13.086 -4.531 -12.617 1 98.62 113 GLY A O 1
ATOM 912 N N . ASP A 1 114 ? 13.422 -2.365 -11.992 1 98.25 114 ASP A N 1
ATOM 913 C CA . ASP A 1 114 ? 14.812 -2.572 -11.586 1 98.25 114 ASP A CA 1
ATOM 914 C C . ASP A 1 114 ? 14.891 -3.223 -10.203 1 98.25 114 ASP A C 1
ATOM 916 O O . ASP A 1 114 ? 14.266 -2.744 -9.258 1 98.25 114 ASP A O 1
ATOM 920 N N . TYR A 1 115 ? 15.555 -4.34 -10.141 1 98.31 115 TYR A N 1
ATOM 921 C CA . TYR A 1 115 ? 15.594 -5.082 -8.883 1 98.31 115 TYR A CA 1
ATOM 922 C C . TYR A 1 115 ? 17.031 -5.336 -8.445 1 98.31 115 TYR A C 1
ATOM 924 O O . TYR A 1 115 ? 17.969 -5.141 -9.219 1 98.31 115 TYR A O 1
ATOM 932 N N . CYS A 1 116 ? 17.219 -5.734 -7.195 1 98.31 116 CYS A N 1
ATOM 933 C CA . CYS A 1 116 ? 18.5 -6.125 -6.609 1 98.31 116 CYS A CA 1
ATOM 934 C C . CYS A 1 116 ? 18.312 -7.277 -5.625 1 98.31 116 CYS A C 1
ATOM 936 O O . CYS A 1 116 ? 17.219 -7.816 -5.492 1 98.31 116 CYS A O 1
ATOM 938 N N . ILE A 1 117 ? 19.406 -7.672 -5.035 1 98.06 117 ILE A N 1
ATOM 939 C CA . ILE A 1 117 ? 19.375 -8.789 -4.102 1 98.06 117 ILE A CA 1
ATOM 940 C C . ILE A 1 117 ? 18.609 -8.391 -2.838 1 98.06 117 ILE A C 1
ATOM 942 O O . ILE A 1 117 ? 18.797 -7.285 -2.322 1 98.06 117 ILE A O 1
ATOM 946 N N . GLY A 1 118 ? 17.703 -9.289 -2.395 1 97.12 118 GLY A N 1
ATOM 947 C CA . GLY A 1 118 ? 16.938 -9.031 -1.179 1 97.12 118 GLY A CA 1
ATOM 948 C C . GLY A 1 118 ? 17.703 -9.391 0.084 1 97.12 118 GLY A C 1
ATOM 949 O O . GLY A 1 118 ? 18.688 -10.133 0.034 1 97.12 118 GLY A O 1
ATOM 950 N N . ARG A 1 119 ? 17.266 -8.805 1.172 1 95.06 119 ARG A N 1
ATOM 951 C CA . ARG A 1 119 ? 17.812 -9.062 2.498 1 95.06 119 ARG A CA 1
ATOM 952 C C . ARG A 1 119 ? 16.703 -9.203 3.533 1 95.06 119 ARG A C 1
ATOM 954 O O . ARG A 1 119 ? 15.664 -8.539 3.434 1 95.06 119 ARG A O 1
ATOM 961 N N . SER A 1 120 ? 17 -10.023 4.508 1 93.06 120 SER A N 1
ATOM 962 C CA . SER A 1 120 ? 16.047 -10.211 5.598 1 93.06 120 SER A CA 1
ATOM 963 C C . SER A 1 120 ? 15.773 -8.891 6.312 1 93.06 120 SER A C 1
ATOM 965 O O . SER A 1 120 ? 16.688 -8.109 6.562 1 93.06 120 SER A O 1
ATOM 967 N N . GLY A 1 121 ? 14.477 -8.656 6.637 1 90.56 121 GLY A N 1
ATOM 968 C CA . GLY A 1 121 ? 14.109 -7.52 7.473 1 90.56 121 GLY A CA 1
ATOM 969 C C . GLY A 1 121 ? 13.797 -6.27 6.672 1 90.56 121 GLY A C 1
ATOM 970 O O . GLY A 1 121 ? 13.258 -5.301 7.215 1 90.56 121 GLY A O 1
ATOM 971 N N . GLN A 1 122 ? 14.094 -6.277 5.395 1 92.69 122 GLN A N 1
ATOM 972 C CA . GLN A 1 122 ? 13.836 -5.098 4.57 1 92.69 122 GLN A CA 1
ATOM 973 C C . GLN A 1 122 ? 12.336 -4.879 4.375 1 92.69 122 GLN A C 1
ATOM 975 O O . GLN A 1 122 ? 11.602 -5.82 4.066 1 92.69 122 GLN A O 1
ATOM 980 N N . ILE A 1 123 ? 11.93 -3.58 4.57 1 91.69 123 ILE A N 1
ATOM 981 C CA . ILE A 1 123 ? 10.508 -3.277 4.465 1 91.69 123 ILE A CA 1
ATOM 982 C C . ILE A 1 123 ? 10.25 -2.436 3.219 1 91.69 123 ILE A C 1
ATOM 984 O O . ILE A 1 123 ? 9.094 -2.152 2.881 1 91.69 123 ILE A O 1
ATOM 988 N N . ILE A 1 124 ? 11.25 -1.954 2.6 1 93.38 124 ILE A N 1
ATOM 989 C CA . ILE A 1 124 ? 11.258 -1.263 1.315 1 93.38 124 ILE A CA 1
ATOM 990 C C . ILE A 1 124 ? 12.477 -1.688 0.504 1 93.38 124 ILE A C 1
ATOM 992 O O . ILE A 1 124 ? 13.445 -2.207 1.06 1 93.38 124 ILE A O 1
ATOM 996 N N . PRO A 1 125 ? 12.414 -1.529 -0.854 1 94.94 125 PRO A N 1
ATOM 997 C CA . PRO A 1 125 ? 13.641 -1.811 -1.603 1 94.94 125 PRO A CA 1
ATOM 998 C C . PRO A 1 125 ? 14.766 -0.827 -1.284 1 94.94 125 PRO A C 1
ATOM 1000 O O . PRO A 1 125 ? 14.5 0.289 -0.828 1 94.94 125 PRO A O 1
ATOM 1003 N N . PRO A 1 126 ? 15.969 -1.294 -1.493 1 94.56 126 PRO A N 1
ATOM 1004 C CA . PRO A 1 126 ? 17.094 -0.391 -1.231 1 94.56 126 PRO A CA 1
ATOM 1005 C C . PRO A 1 126 ? 17.234 0.699 -2.291 1 94.56 126 PRO A C 1
ATOM 1007 O O . PRO A 1 126 ? 16.656 0.593 -3.373 1 94.56 126 PRO A O 1
ATOM 1010 N N . SER A 1 127 ? 17.984 1.696 -1.967 1 93.62 127 SER A N 1
ATOM 1011 C CA . SER A 1 127 ? 18.281 2.779 -2.898 1 93.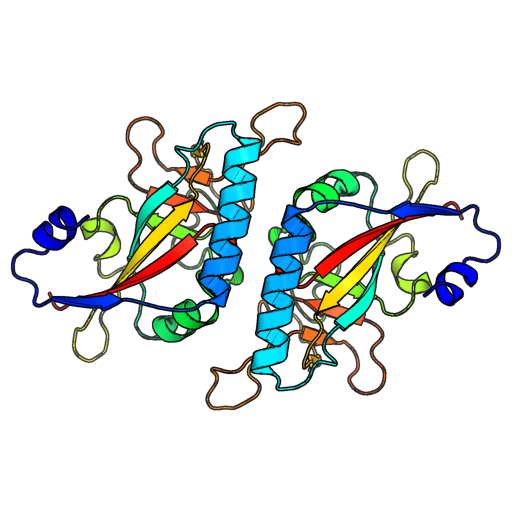62 127 SER A CA 1
ATOM 1012 C C . SER A 1 127 ? 19.234 2.314 -3.998 1 93.62 127 SER A C 1
ATOM 1014 O O . SER A 1 127 ? 20.125 1.505 -3.75 1 93.62 127 SER A O 1
ATOM 1016 N N . LYS A 1 128 ? 19.031 2.828 -5.234 1 92.62 128 LYS A N 1
ATOM 1017 C CA . LYS A 1 128 ? 19.906 2.557 -6.367 1 92.62 128 LYS A CA 1
ATOM 1018 C C . LYS A 1 128 ? 21.25 3.264 -6.203 1 92.62 128 LYS A C 1
ATOM 1020 O O . LYS A 1 128 ? 22.281 2.793 -6.711 1 92.62 128 LYS A O 1
ATOM 1025 N N . ASN A 1 129 ? 21.062 4.449 -5.672 1 83.81 129 ASN A N 1
ATOM 1026 C CA . ASN A 1 129 ? 22.25 5.27 -5.531 1 83.81 129 ASN A CA 1
ATOM 1027 C C . ASN A 1 129 ? 22.422 5.789 -4.105 1 83.81 129 ASN A C 1
ATOM 1029 O O . ASN A 1 129 ? 21.5 5.664 -3.289 1 83.81 129 ASN A O 1
ATOM 1033 N N . LYS A 1 130 ? 23.594 6.238 -3.953 1 67.25 130 LYS A N 1
ATOM 1034 C CA . LYS A 1 130 ? 23.969 6.699 -2.619 1 67.25 130 LYS A CA 1
ATOM 1035 C C . LYS A 1 130 ? 23.125 7.902 -2.199 1 67.25 130 LYS A C 1
ATOM 1037 O O . LYS A 1 130 ? 22.922 8.133 -1.007 1 67.25 130 LYS A O 1
ATOM 1042 N N . ALA A 1 131 ? 22.781 8.68 -3.273 1 63.16 131 ALA A N 1
ATOM 1043 C CA . ALA A 1 131 ? 22.047 9.867 -2.852 1 63.16 131 ALA A CA 1
ATOM 1044 C C . ALA A 1 131 ? 20.672 9.484 -2.311 1 63.16 131 ALA A C 1
ATOM 1046 O O . ALA A 1 131 ? 20.016 10.281 -1.64 1 63.16 131 ALA A O 1
ATOM 1047 N N . GLY A 1 132 ? 20.188 8.336 -2.4 1 63.12 132 GLY A N 1
ATOM 1048 C CA . GLY A 1 132 ? 19.203 7.609 -1.626 1 63.12 132 GLY A CA 1
ATOM 1049 C C . GLY A 1 132 ? 17.781 7.84 -2.109 1 63.12 132 GLY A C 1
ATOM 1050 O O . GLY A 1 132 ? 16.828 7.316 -1.527 1 63.12 132 GLY A O 1
ATOM 1051 N N . PHE A 1 133 ? 17.516 8.641 -3.232 1 70.38 133 PHE A N 1
ATOM 1052 C CA . PHE A 1 133 ? 16.094 8.938 -3.447 1 70.38 133 PHE A CA 1
ATOM 1053 C C . PHE A 1 133 ? 15.508 8.016 -4.516 1 70.38 133 PHE A C 1
ATOM 1055 O O . PHE A 1 133 ? 14.289 7.855 -4.602 1 70.38 133 PHE A O 1
ATOM 1062 N N . ASP A 1 134 ? 16.375 7.414 -5.18 1 86.81 134 ASP A N 1
ATOM 1063 C CA . ASP A 1 134 ? 15.93 6.465 -6.195 1 86.81 134 ASP A CA 1
ATOM 1064 C C . ASP A 1 134 ? 16.031 5.031 -5.688 1 86.81 134 ASP A C 1
ATOM 1066 O O . ASP A 1 134 ? 17.125 4.539 -5.41 1 86.81 134 ASP A O 1
ATOM 1070 N N . LEU A 1 135 ? 14.922 4.414 -5.516 1 93.44 135 LEU A N 1
ATOM 1071 C CA . LEU A 1 135 ? 14.867 3.059 -4.98 1 93.44 135 LEU A CA 1
ATOM 1072 C C . LEU A 1 135 ? 14.742 2.035 -6.102 1 93.44 135 LEU A C 1
ATOM 1074 O O . LEU A 1 135 ? 14.227 2.35 -7.18 1 93.44 135 LEU A O 1
ATOM 1078 N N . TYR A 1 136 ? 15.273 0.849 -5.883 1 97.44 136 TYR A N 1
ATOM 1079 C CA . TYR A 1 136 ? 14.859 -0.288 -6.699 1 97.44 136 TYR A CA 1
ATOM 1080 C C . TYR A 1 136 ? 13.359 -0.531 -6.578 1 97.44 136 TYR A C 1
ATOM 1082 O O . TYR A 1 136 ? 12.703 0.029 -5.699 1 97.44 136 TYR A O 1
ATOM 1090 N N . ASN A 1 137 ? 12.836 -1.271 -7.488 1 98.19 137 ASN A N 1
ATOM 1091 C CA . ASN A 1 137 ? 11.398 -1.527 -7.469 1 98.19 137 ASN A CA 1
ATOM 1092 C C . ASN A 1 137 ? 11.07 -2.814 -6.719 1 98.19 137 ASN A C 1
ATOM 1094 O O . ASN A 1 137 ? 9.977 -2.953 -6.168 1 98.19 137 ASN A O 1
ATOM 1098 N N . SER A 1 138 ? 12 -3.756 -6.715 1 98.44 138 SER A N 1
ATOM 1099 C CA . SER A 1 138 ? 11.82 -5.051 -6.07 1 98.44 138 SER A CA 1
ATOM 1100 C C . SER A 1 138 ? 13.164 -5.684 -5.715 1 98.44 138 SER A C 1
ATOM 1102 O O . SER A 1 138 ? 14.219 -5.09 -5.957 1 98.44 138 SER A O 1
ATOM 1104 N N . VAL A 1 139 ? 13.07 -6.844 -5.043 1 98.25 139 VAL A N 1
ATOM 1105 C CA . VAL A 1 139 ? 14.281 -7.602 -4.75 1 98.25 139 VAL A CA 1
ATOM 1106 C C . VAL A 1 139 ? 14.094 -9.062 -5.16 1 98.25 139 VAL A C 1
ATOM 1108 O O . VAL A 1 139 ? 12.969 -9.508 -5.395 1 98.25 139 VAL A O 1
ATOM 1111 N N . THR A 1 140 ? 15.195 -9.742 -5.289 1 98.44 140 THR A N 1
ATOM 1112 C CA . THR A 1 140 ? 15.18 -11.141 -5.703 1 98.44 140 THR A CA 1
ATOM 1113 C C . THR A 1 140 ? 16.203 -11.945 -4.906 1 98.44 140 THR A C 1
ATOM 1115 O O . THR A 1 140 ? 17.047 -11.375 -4.215 1 98.44 140 THR A O 1
ATOM 1118 N N . ASP A 1 141 ? 16.094 -13.258 -4.957 1 97.44 141 ASP A N 1
ATOM 1119 C CA . ASP A 1 141 ? 16.953 -14.172 -4.215 1 97.44 141 ASP A CA 1
ATOM 1120 C C . ASP A 1 141 ? 18.281 -14.383 -4.945 1 97.44 141 ASP A C 1
ATOM 1122 O O . ASP A 1 141 ? 19.266 -14.797 -4.34 1 97.44 141 ASP A O 1
ATOM 1126 N N . ASN A 1 142 ? 18.266 -14.18 -6.238 1 97.94 142 ASN A N 1
ATOM 1127 C CA . ASN A 1 142 ? 19.422 -14.422 -7.098 1 97.94 142 ASN A CA 1
ATOM 1128 C C . ASN A 1 142 ? 19.438 -13.461 -8.281 1 97.94 142 ASN A C 1
ATOM 1130 O O . ASN A 1 142 ? 18.516 -13.43 -9.086 1 97.94 142 ASN A O 1
ATOM 1134 N N . MET A 1 143 ? 20.5 -12.688 -8.438 1 97.88 143 MET A N 1
ATOM 1135 C CA . MET A 1 143 ? 20.578 -11.664 -9.484 1 97.88 143 MET A CA 1
ATOM 1136 C C . MET A 1 143 ? 20.781 -12.305 -10.852 1 97.88 143 MET A C 1
ATOM 1138 O O . MET A 1 143 ? 20.328 -11.766 -11.867 1 97.88 143 MET A O 1
ATOM 1142 N N . ASN A 1 144 ? 21.438 -13.367 -10.867 1 97.44 144 ASN A N 1
ATOM 1143 C CA . ASN A 1 144 ? 21.781 -14.023 -12.125 1 97.44 144 ASN A CA 1
ATOM 1144 C C . ASN A 1 144 ? 20.625 -14.898 -12.625 1 97.44 144 ASN A C 1
ATOM 1146 O O . ASN A 1 144 ? 20.359 -14.945 -13.828 1 97.44 144 ASN A O 1
ATOM 1150 N N . ARG A 1 145 ? 20.016 -15.57 -11.727 1 98 145 ARG A N 1
ATOM 1151 C CA . ARG A 1 145 ? 18.891 -16.438 -12.047 1 98 145 ARG A CA 1
ATOM 1152 C C . ARG A 1 145 ? 17.797 -16.344 -10.984 1 98 145 ARG A C 1
ATOM 1154 O O . ARG A 1 145 ? 17.641 -17.25 -10.156 1 98 145 ARG A O 1
ATOM 1161 N N . PRO A 1 146 ? 17.016 -15.344 -11.062 1 98.19 146 PRO A N 1
ATOM 1162 C CA . PRO A 1 146 ? 15.969 -15.18 -10.055 1 98.19 146 PRO A CA 1
ATOM 1163 C C . PRO A 1 146 ? 14.992 -16.344 -10.023 1 98.19 146 PRO A C 1
ATOM 1165 O O . PRO A 1 146 ? 14.562 -16.828 -11.07 1 98.19 146 PRO A O 1
ATOM 1168 N N . SER A 1 147 ? 14.664 -16.844 -8.797 1 97.56 147 SER A N 1
ATOM 1169 C CA . SER A 1 147 ? 13.594 -17.812 -8.633 1 97.56 147 SER A CA 1
ATOM 1170 C C . SER A 1 147 ? 12.336 -17.156 -8.07 1 97.56 147 SER A C 1
ATOM 1172 O O . SER A 1 147 ? 11.25 -17.75 -8.133 1 97.56 147 SER A O 1
ATOM 1174 N N . MET A 1 148 ? 12.547 -16 -7.52 1 97 148 MET A N 1
ATOM 1175 C CA . MET A 1 148 ? 11.406 -15.266 -6.98 1 97 148 MET A CA 1
ATOM 1176 C C . MET A 1 148 ? 11.711 -13.773 -6.914 1 97 148 MET A C 1
ATOM 1178 O O . MET A 1 148 ? 12.875 -13.367 -6.977 1 97 148 MET A O 1
ATOM 1182 N N . PHE A 1 149 ? 10.727 -13.023 -6.789 1 97.75 149 PHE A N 1
ATOM 1183 C CA . PHE A 1 149 ? 10.789 -11.586 -6.562 1 97.75 149 PHE A CA 1
ATOM 1184 C C . PHE A 1 149 ? 9.914 -11.18 -5.379 1 97.75 149 PHE A C 1
ATOM 1186 O O . PHE A 1 149 ? 8.898 -11.82 -5.109 1 97.75 149 PHE A O 1
ATOM 1193 N N . VAL A 1 150 ? 10.344 -10.156 -4.645 1 97.38 150 VAL A N 1
ATOM 1194 C CA . VAL A 1 150 ? 9.578 -9.57 -3.547 1 97.38 150 VAL A CA 1
ATOM 1195 C C . VAL A 1 150 ? 9.266 -8.109 -3.857 1 97.38 150 VAL A C 1
ATOM 1197 O O . VAL A 1 150 ? 10.156 -7.328 -4.184 1 97.38 150 VAL A O 1
ATOM 1200 N N . ILE A 1 151 ? 8.023 -7.781 -3.816 1 97.75 151 ILE A N 1
ATOM 1201 C CA . ILE A 1 151 ? 7.625 -6.387 -3.98 1 97.75 151 ILE A CA 1
ATOM 1202 C C . ILE A 1 151 ? 7.137 -5.828 -2.645 1 97.75 151 ILE A C 1
ATOM 1204 O O . ILE A 1 151 ? 6.742 -6.586 -1.756 1 97.75 151 ILE A O 1
ATOM 1208 N N . PHE A 1 152 ? 7.094 -4.465 -2.58 1 95.88 152 PHE A N 1
ATOM 1209 C CA . PHE A 1 152 ? 6.828 -3.826 -1.298 1 95.88 152 PHE A CA 1
ATOM 1210 C C . PHE A 1 152 ? 5.691 -2.814 -1.421 1 95.88 152 PHE A C 1
ATOM 1212 O O . PHE A 1 152 ? 5.496 -1.982 -0.534 1 95.88 152 PHE A O 1
ATOM 1219 N N . HIS A 1 153 ? 4.988 -2.787 -2.531 1 97.25 153 HIS A N 1
ATOM 1220 C CA . HIS A 1 153 ? 3.836 -1.93 -2.775 1 97.25 153 HIS A CA 1
ATOM 1221 C C . HIS A 1 153 ? 2.684 -2.717 -3.393 1 97.25 153 HIS A C 1
ATOM 1223 O O . HIS A 1 153 ? 2.879 -3.453 -4.363 1 97.25 153 HIS A O 1
ATOM 1229 N N . ASP A 1 154 ? 1.542 -2.492 -2.9 1 97.31 154 ASP A N 1
ATOM 1230 C CA . ASP A 1 154 ? 0.394 -3.312 -3.273 1 97.31 154 ASP A CA 1
ATOM 1231 C C . ASP A 1 154 ? 0.069 -3.16 -4.758 1 97.31 154 ASP A C 1
ATOM 1233 O O . ASP A 1 154 ? -0.348 -4.121 -5.41 1 97.31 154 ASP A O 1
ATOM 1237 N N . ALA A 1 155 ? 0.257 -1.988 -5.266 1 98.31 155 ALA A N 1
ATOM 1238 C CA . ALA A 1 155 ? -0.164 -1.707 -6.637 1 98.31 155 ALA A CA 1
ATOM 1239 C C . ALA A 1 155 ? 0.85 -2.244 -7.641 1 98.31 155 ALA A C 1
ATOM 1241 O O . ALA A 1 155 ? 0.652 -2.127 -8.852 1 98.31 155 ALA A O 1
ATOM 1242 N N . GLN A 1 156 ? 1.91 -2.846 -7.156 1 98.69 156 GLN A N 1
ATOM 1243 C CA . GLN A 1 156 ? 2.941 -3.377 -8.039 1 98.69 156 GLN A CA 1
ATOM 1244 C C . GLN A 1 156 ? 2.545 -4.746 -8.594 1 98.69 156 GLN A C 1
ATOM 1246 O O . GLN A 1 156 ? 3.289 -5.344 -9.367 1 98.69 156 GLN A O 1
ATOM 1251 N N . ALA A 1 157 ? 1.416 -5.266 -8.18 1 98.81 157 ALA A N 1
ATOM 1252 C CA . ALA A 1 157 ? 0.996 -6.566 -8.695 1 98.81 157 ALA A CA 1
ATOM 1253 C C . ALA A 1 157 ? -0.512 -6.605 -8.922 1 98.81 157 ALA A C 1
ATOM 1255 O O . ALA A 1 157 ? -1.276 -5.996 -8.172 1 98.81 157 ALA A O 1
ATOM 1256 N N . TYR A 1 158 ? -0.916 -7.328 -9.953 1 98.81 158 TYR A N 1
ATOM 1257 C CA . TYR A 1 158 ? -2.314 -7.555 -10.297 1 98.81 158 TYR A CA 1
ATOM 1258 C C . TYR A 1 158 ? -2.602 -9.047 -10.453 1 98.81 158 TYR A C 1
ATOM 1260 O O . TYR A 1 158 ? -1.954 -9.727 -11.25 1 98.81 158 TYR A O 1
ATOM 1268 N N . PRO A 1 159 ? -3.535 -9.539 -9.578 1 98.44 159 PRO A N 1
ATOM 1269 C CA . PRO A 1 159 ? -3.926 -10.938 -9.781 1 98.44 159 PRO A CA 1
ATOM 1270 C C . PRO A 1 159 ? -4.711 -11.148 -11.078 1 98.44 159 PRO A C 1
ATOM 1272 O O . PRO A 1 159 ? -5.902 -10.828 -11.141 1 98.44 159 PRO A O 1
ATOM 1275 N N . GLU A 1 160 ? -4.102 -11.719 -12.062 1 98.19 160 GLU A N 1
ATOM 1276 C CA . GLU A 1 160 ? -4.699 -11.797 -13.391 1 98.19 160 GLU A CA 1
ATOM 1277 C C . GLU A 1 160 ? -5.508 -13.078 -13.562 1 98.19 160 GLU A C 1
ATOM 1279 O O . GLU A 1 160 ? -6.586 -13.062 -14.156 1 98.19 160 GLU A O 1
ATOM 1284 N N . TYR A 1 161 ? -5 -14.203 -13.094 1 97.12 161 TYR A N 1
ATOM 1285 C CA . TYR A 1 161 ? -5.707 -15.477 -13.148 1 97.12 161 TYR A CA 1
ATOM 1286 C C . TYR A 1 161 ? -5.609 -16.219 -11.82 1 97.12 161 TYR A C 1
ATOM 1288 O O . TYR A 1 161 ? -4.668 -15.992 -11.055 1 97.12 161 TYR A O 1
ATOM 1296 N N . LEU A 1 162 ? -6.609 -17.031 -11.602 1 96.62 162 LEU A N 1
ATOM 1297 C CA . LEU A 1 162 ? -6.578 -18 -10.508 1 96.62 162 LEU A CA 1
ATOM 1298 C C . LEU A 1 162 ? -6.543 -19.422 -11.039 1 96.62 162 LEU A C 1
ATOM 1300 O O . LEU A 1 162 ? -7.387 -19.812 -11.844 1 96.62 162 LEU A O 1
ATOM 1304 N N . ILE A 1 163 ? -5.547 -20.172 -10.641 1 95.62 163 ILE A N 1
ATOM 1305 C CA . ILE A 1 163 ? -5.441 -21.594 -10.938 1 95.62 163 ILE A CA 1
ATOM 1306 C C . ILE A 1 163 ? -5.91 -22.406 -9.734 1 95.62 163 ILE A C 1
ATOM 1308 O O . ILE A 1 163 ? -5.422 -22.219 -8.617 1 95.62 163 ILE A O 1
ATOM 1312 N N . THR A 1 164 ? -6.828 -23.188 -9.922 1 95.12 164 THR A N 1
ATOM 1313 C CA . THR A 1 164 ? -7.266 -24.203 -8.961 1 95.12 164 THR A CA 1
ATOM 1314 C C . THR A 1 164 ? -6.859 -25.594 -9.414 1 95.12 164 THR A C 1
ATOM 1316 O O . THR A 1 164 ? -7.105 -25.969 -10.562 1 95.12 164 THR A O 1
ATOM 1319 N N . PHE A 1 165 ? -6.184 -26.312 -8.484 1 94.62 165 PHE A N 1
ATOM 1320 C CA . PHE A 1 165 ? -5.664 -27.594 -8.93 1 94.62 165 PHE A CA 1
ATOM 1321 C C . PHE A 1 165 ? -5.609 -28.594 -7.777 1 94.62 165 PHE A C 1
ATOM 1323 O O . PHE A 1 165 ? -5.844 -28.219 -6.625 1 94.62 165 PHE A O 1
ATOM 1330 N N . ARG A 1 166 ? -5.574 -29.891 -8.18 1 89.06 166 ARG A N 1
ATOM 1331 C CA . ARG A 1 166 ? -5.434 -31 -7.234 1 89.06 166 ARG A CA 1
ATOM 1332 C C . ARG A 1 166 ? -4.215 -31.844 -7.562 1 89.06 166 ARG A C 1
ATOM 1334 O O . ARG A 1 166 ? -3.885 -32.031 -8.734 1 89.06 166 ARG A O 1
ATOM 1341 N N . ARG A 1 167 ? -3.393 -32.188 -6.516 1 73.62 167 ARG A N 1
ATOM 1342 C CA . ARG A 1 167 ? -2.287 -33.125 -6.754 1 73.62 167 ARG A CA 1
ATOM 1343 C C . ARG A 1 167 ? -2.803 -34.5 -7.145 1 73.62 167 ARG A C 1
ATOM 1345 O O . ARG A 1 167 ? -3.834 -34.938 -6.645 1 73.62 167 ARG A O 1
ATOM 1352 N N . MET B 1 1 ? -10.266 24.984 5.734 1 35.12 1 MET B N 1
ATOM 1353 C CA . MET B 1 1 ? -8.852 24.625 5.605 1 35.12 1 MET B CA 1
ATOM 1354 C C . MET B 1 1 ? -7.957 25.781 6.051 1 35.12 1 MET B C 1
ATOM 1356 O O . MET B 1 1 ? -7.078 25.594 6.895 1 35.12 1 MET B O 1
ATOM 1360 N N . TRP B 1 2 ? -8.289 26.844 5.395 1 44.97 2 TRP B N 1
ATOM 1361 C CA . TRP B 1 2 ? -7.5 28.047 5.578 1 44.97 2 TRP B CA 1
ATOM 1362 C C . TRP B 1 2 ? -7.625 28.578 7.004 1 44.97 2 TRP B C 1
ATOM 1364 O O . TRP B 1 2 ? -6.645 29.047 7.586 1 44.97 2 TRP B O 1
ATOM 1374 N N . ASN B 1 3 ? -8.734 28.297 7.43 1 44.47 3 ASN B N 1
ATOM 1375 C CA . ASN B 1 3 ? -8.938 28.812 8.781 1 44.47 3 ASN B CA 1
ATOM 1376 C C . ASN B 1 3 ? -8.047 28.109 9.797 1 44.47 3 ASN B C 1
ATOM 1378 O O . ASN B 1 3 ? -7.574 28.734 10.75 1 44.47 3 ASN B O 1
ATOM 1382 N N . HIS B 1 4 ? -7.809 26.875 9.57 1 43.75 4 HIS B N 1
ATOM 1383 C CA . HIS B 1 4 ? -6.957 26.188 10.523 1 43.75 4 HIS B CA 1
ATOM 1384 C C . HIS B 1 4 ? -5.5 26.625 10.391 1 43.75 4 HIS B C 1
ATOM 1386 O O . HIS B 1 4 ? -4.754 26.625 11.367 1 43.75 4 HIS B O 1
ATOM 1392 N N . ILE B 1 5 ? -5.133 26.922 9.172 1 46.81 5 ILE B N 1
ATOM 1393 C CA . ILE B 1 5 ? -3.795 27.469 8.992 1 46.81 5 ILE B CA 1
ATOM 1394 C C . ILE B 1 5 ? -3.688 28.797 9.727 1 46.81 5 ILE B C 1
ATOM 1396 O O . ILE B 1 5 ? -2.643 29.125 10.297 1 46.81 5 ILE B O 1
ATOM 1400 N N . GLU B 1 6 ? -4.828 29.422 9.805 1 44.47 6 GLU B N 1
ATOM 1401 C CA . GLU B 1 6 ? -4.859 30.703 10.508 1 44.47 6 GLU B CA 1
ATOM 1402 C C . GLU B 1 6 ? -4.562 30.531 11.992 1 44.47 6 GLU B C 1
ATOM 1404 O O . GLU B 1 6 ? -3.99 31.406 12.625 1 44.47 6 GLU B O 1
ATOM 1409 N N . LYS B 1 7 ? -4.996 29.469 12.508 1 48.91 7 LYS B N 1
ATOM 1410 C CA . LYS B 1 7 ? -4.773 29.359 13.945 1 48.91 7 LYS B CA 1
ATOM 1411 C C . LYS B 1 7 ? -3.289 29.219 14.266 1 48.91 7 LYS B C 1
ATOM 1413 O O . LYS B 1 7 ? -2.895 29.219 15.43 1 48.91 7 LYS B O 1
ATOM 1418 N N . LEU B 1 8 ? -2.521 28.875 13.242 1 49.34 8 LEU B N 1
ATOM 1419 C CA . LEU B 1 8 ? -1.088 29.062 13.438 1 49.34 8 LEU B CA 1
ATOM 1420 C C . LEU B 1 8 ? -0.742 30.547 13.523 1 49.34 8 LEU B C 1
ATOM 1422 O O . LEU B 1 8 ? 0.173 31.016 12.836 1 49.34 8 LEU B O 1
ATOM 1426 N N . SER B 1 9 ? -1.462 31.391 14.086 1 43.56 9 SER B N 1
ATOM 1427 C CA . SER B 1 9 ? -1.351 32.812 14.32 1 43.56 9 SER B CA 1
ATOM 1428 C C . SER B 1 9 ? -0.088 33.156 15.109 1 43.56 9 SER B C 1
ATOM 1430 O O . SER B 1 9 ? 0.162 32.562 16.172 1 43.56 9 SER B O 1
ATOM 1432 N N . GLY B 1 10 ? 0.839 33.781 14.43 1 52.75 10 GLY B N 1
ATOM 1433 C CA . GLY B 1 10 ? 2.123 34.312 14.891 1 52.75 10 GLY B CA 1
ATOM 1434 C C . GLY B 1 10 ? 3.303 33.531 14.328 1 52.75 10 GLY B C 1
ATOM 1435 O O . GLY B 1 10 ? 4.457 33.906 14.547 1 52.75 10 GLY B O 1
ATOM 1436 N N . ILE B 1 11 ? 3.033 32.344 13.664 1 61.78 11 ILE B N 1
ATOM 1437 C CA . ILE B 1 11 ? 4.105 31.5 13.156 1 61.78 11 ILE B CA 1
ATOM 1438 C C . ILE B 1 11 ? 4.344 31.812 11.68 1 61.78 11 ILE B C 1
ATOM 1440 O O . ILE B 1 11 ? 3.389 31.953 10.906 1 61.78 11 ILE B O 1
ATOM 1444 N N . ARG B 1 12 ? 5.508 32.438 11.32 1 74.88 12 ARG B N 1
ATOM 1445 C CA . ARG B 1 12 ? 5.918 32.5 9.922 1 74.88 12 ARG B CA 1
ATOM 1446 C C . ARG B 1 12 ? 5.781 31.156 9.234 1 74.88 12 ARG B C 1
ATOM 1448 O O . ARG B 1 12 ? 6.383 30.172 9.664 1 74.88 12 ARG B O 1
ATOM 1455 N N . ALA B 1 13 ? 4.688 31.125 8.367 1 86.69 13 ALA B N 1
ATOM 1456 C CA . ALA B 1 13 ? 4.473 29.859 7.68 1 86.69 13 ALA B CA 1
ATOM 1457 C C . ALA B 1 13 ? 4.457 30.047 6.168 1 86.69 13 ALA B C 1
ATOM 1459 O O . ALA B 1 13 ? 4.016 31.078 5.668 1 86.69 13 ALA B O 1
ATOM 1460 N N . THR B 1 14 ? 5.141 29.188 5.43 1 90.62 14 THR B N 1
ATOM 1461 C CA . THR B 1 14 ? 5.027 29.062 3.98 1 90.62 14 THR B CA 1
ATOM 1462 C C . THR B 1 14 ? 4.223 27.828 3.598 1 90.62 14 THR B C 1
ATOM 1464 O O . THR B 1 14 ? 4.328 26.781 4.25 1 90.62 14 THR B O 1
ATOM 1467 N N . ILE B 1 15 ? 3.424 27.969 2.617 1 92.06 15 ILE B N 1
ATOM 1468 C CA . ILE B 1 15 ? 2.613 26.875 2.092 1 92.06 15 ILE B CA 1
ATOM 1469 C C . ILE B 1 15 ? 2.965 26.625 0.625 1 92.06 15 ILE B C 1
ATOM 1471 O O . ILE B 1 15 ? 2.959 27.562 -0.184 1 92.06 15 ILE B O 1
ATOM 1475 N N . GLU B 1 16 ? 3.305 25.359 0.309 1 93.62 16 GLU B N 1
ATOM 1476 C CA . GLU B 1 16 ? 3.627 24.969 -1.06 1 93.62 16 GLU B CA 1
ATOM 1477 C C . GLU B 1 16 ? 2.727 23.828 -1.53 1 93.62 16 GLU B C 1
ATOM 1479 O O . GLU B 1 16 ? 2.428 22.906 -0.766 1 93.62 16 GLU B O 1
ATOM 1484 N N . ARG B 1 17 ? 2.285 23.953 -2.777 1 93.69 17 ARG B N 1
ATOM 1485 C CA . ARG B 1 17 ? 1.529 22.859 -3.379 1 93.69 17 ARG B CA 1
ATOM 1486 C C . ARG B 1 17 ? 2.451 21.719 -3.791 1 93.69 17 ARG B C 1
ATOM 1488 O O . ARG B 1 17 ? 3.506 21.953 -4.387 1 93.69 17 ARG B O 1
ATOM 1495 N N . VAL B 1 18 ? 2.125 20.578 -3.379 1 92.62 18 VAL B N 1
ATOM 1496 C CA . VAL B 1 18 ? 2.836 19.375 -3.795 1 92.62 18 VAL B CA 1
ATOM 1497 C C . VAL B 1 18 ? 2.139 18.766 -5.004 1 92.62 18 VAL B C 1
ATOM 1499 O O . VAL B 1 18 ? 0.913 18.641 -5.023 1 92.62 18 VAL B O 1
ATOM 1502 N N . GLN B 1 19 ? 2.963 18.391 -6.016 1 93.81 19 GLN B N 1
ATOM 1503 C CA . GLN B 1 19 ? 2.396 17.797 -7.219 1 93.81 19 GLN B CA 1
ATOM 1504 C C . GLN B 1 19 ? 3.152 16.531 -7.613 1 93.81 19 GLN B C 1
ATOM 1506 O O . GLN B 1 19 ? 4.34 16.594 -7.949 1 93.81 19 GLN B O 1
ATOM 1511 N N . ASN B 1 20 ? 2.568 15.477 -7.527 1 96.88 20 ASN B N 1
ATOM 1512 C CA . ASN B 1 20 ? 2.973 14.18 -8.062 1 96.88 20 ASN B CA 1
ATOM 1513 C C . ASN B 1 20 ? 1.832 13.5 -8.805 1 96.88 20 ASN B C 1
ATOM 1515 O O . ASN B 1 20 ? 0.901 12.984 -8.188 1 96.88 20 ASN B O 1
ATOM 1519 N N . PRO B 1 21 ? 1.926 13.523 -10.133 1 97.62 21 PRO B N 1
ATOM 1520 C CA . PRO B 1 21 ? 0.769 13.078 -10.914 1 97.62 21 PRO B CA 1
ATOM 1521 C C . PRO B 1 21 ? 0.446 11.602 -10.703 1 97.62 21 PRO B C 1
ATOM 1523 O O . PRO B 1 21 ? -0.714 11.195 -10.812 1 97.62 21 PRO B O 1
ATOM 1526 N N . TYR B 1 22 ? 1.389 10.812 -10.406 1 97.75 22 TYR B N 1
ATOM 1527 C CA . TYR B 1 22 ? 1.123 9.391 -10.211 1 97.75 22 TYR B CA 1
ATOM 1528 C C . TYR B 1 22 ? 0.438 9.141 -8.867 1 97.75 22 TYR B C 1
ATOM 1530 O O . TYR B 1 22 ? -0.483 8.328 -8.781 1 97.75 22 TYR B O 1
ATOM 1538 N N . LEU B 1 23 ? 0.942 9.82 -7.801 1 98.19 23 LEU B N 1
ATOM 1539 C CA . LEU B 1 23 ? 0.243 9.727 -6.523 1 98.19 23 LEU B CA 1
ATOM 1540 C C . LEU B 1 23 ? -1.2 10.195 -6.656 1 98.19 23 LEU B C 1
ATOM 1542 O O . LEU B 1 23 ? -2.111 9.594 -6.09 1 98.19 23 LEU B O 1
ATOM 1546 N N . TRP B 1 24 ? -1.372 11.234 -7.422 1 98.62 24 TRP B N 1
ATOM 1547 C CA . TRP B 1 24 ? -2.709 11.789 -7.621 1 98.62 24 TRP B CA 1
ATOM 1548 C C . TRP B 1 24 ? -3.604 10.789 -8.352 1 98.62 24 TRP B C 1
ATOM 1550 O O . TRP B 1 24 ? -4.742 10.547 -7.938 1 98.62 24 TRP B O 1
ATOM 1560 N N . GLN B 1 25 ? -3.121 10.203 -9.398 1 98.75 25 GLN B N 1
ATOM 1561 C CA . GLN B 1 25 ? -3.904 9.234 -10.156 1 98.75 25 GLN B CA 1
ATOM 1562 C C . GLN B 1 25 ? -4.262 8.023 -9.297 1 98.75 25 GLN B C 1
ATOM 1564 O O . GLN B 1 25 ? -5.391 7.535 -9.336 1 98.75 25 GLN B O 1
ATOM 1569 N N . SER B 1 26 ? -3.297 7.512 -8.562 1 98.75 26 SER B N 1
ATOM 1570 C CA . SER B 1 26 ? -3.566 6.398 -7.656 1 98.75 26 SER B CA 1
ATOM 1571 C C . SER B 1 26 ? -4.648 6.758 -6.641 1 98.75 26 SER B C 1
ATOM 1573 O O . SER B 1 26 ? -5.531 5.949 -6.355 1 98.75 26 SER B O 1
ATOM 1575 N N . TYR B 1 27 ? -4.543 7.984 -6.078 1 98.81 27 TYR B N 1
ATOM 1576 C CA . TYR B 1 27 ? -5.527 8.484 -5.121 1 98.81 27 TYR B CA 1
ATOM 1577 C C . TYR B 1 27 ? -6.914 8.539 -5.742 1 98.81 27 TYR B C 1
ATOM 1579 O O . TYR B 1 27 ? -7.898 8.141 -5.117 1 98.81 27 TYR B O 1
ATOM 1587 N N . GLN B 1 28 ? -6.984 8.984 -6.996 1 98.81 28 GLN B N 1
ATOM 1588 C CA . GLN B 1 28 ? -8.266 9.117 -7.684 1 98.81 28 GLN B CA 1
ATOM 1589 C C . GLN B 1 28 ? -8.891 7.746 -7.938 1 98.81 28 GLN B C 1
ATOM 1591 O O . GLN B 1 28 ? -10.109 7.582 -7.832 1 98.81 28 GLN B O 1
ATOM 1596 N N . VAL B 1 29 ? -8.102 6.805 -8.312 1 98.81 29 VAL B N 1
ATOM 1597 C CA . VAL B 1 29 ? -8.609 5.449 -8.5 1 98.81 29 VAL B CA 1
ATOM 1598 C C . VAL B 1 29 ? -9.172 4.922 -7.18 1 98.81 29 VAL B C 1
ATOM 1600 O O . VAL B 1 29 ? -10.266 4.359 -7.145 1 98.81 29 VAL B O 1
ATOM 1603 N N . LYS B 1 30 ? -8.406 5.078 -6.137 1 98.69 30 LYS B N 1
ATOM 1604 C CA . LYS B 1 30 ? -8.852 4.617 -4.824 1 98.69 30 LYS B CA 1
ATOM 1605 C C . LYS B 1 30 ? -10.133 5.32 -4.395 1 98.69 30 LYS B C 1
ATOM 1607 O O . LYS B 1 30 ? -11.016 4.707 -3.791 1 98.69 30 LYS B O 1
ATOM 1612 N N . LYS B 1 31 ? -10.211 6.625 -4.656 1 98.81 31 LYS B N 1
ATOM 1613 C CA . LYS B 1 31 ? -11.422 7.383 -4.344 1 98.81 31 LYS B CA 1
ATOM 1614 C C . LYS B 1 31 ? -12.633 6.805 -5.062 1 98.81 31 LYS B C 1
ATOM 1616 O O . LYS B 1 31 ? -13.695 6.617 -4.457 1 98.81 31 LYS B O 1
ATOM 1621 N N . LYS B 1 32 ? -12.508 6.531 -6.34 1 98.62 32 LYS B N 1
ATOM 1622 C CA . LYS B 1 32 ? -13.602 5.934 -7.102 1 98.62 32 LYS B CA 1
ATOM 1623 C C . LYS B 1 32 ? -14.016 4.594 -6.5 1 98.62 32 LYS B C 1
ATOM 1625 O O . LYS B 1 32 ? -15.211 4.297 -6.391 1 98.62 32 LYS B O 1
ATOM 1630 N N . GLU B 1 33 ? -13.07 3.812 -6.176 1 98.12 33 GLU B N 1
ATOM 1631 C CA . GLU B 1 33 ? -13.328 2.521 -5.547 1 98.12 33 GLU B CA 1
ATOM 1632 C C . GLU B 1 33 ? -14.141 2.684 -4.266 1 98.12 33 GLU B C 1
ATOM 1634 O O . GLU B 1 33 ? -15.18 2.035 -4.094 1 98.12 33 GLU B O 1
ATOM 1639 N N . ILE B 1 34 ? -13.695 3.529 -3.363 1 98.06 34 ILE B N 1
ATOM 164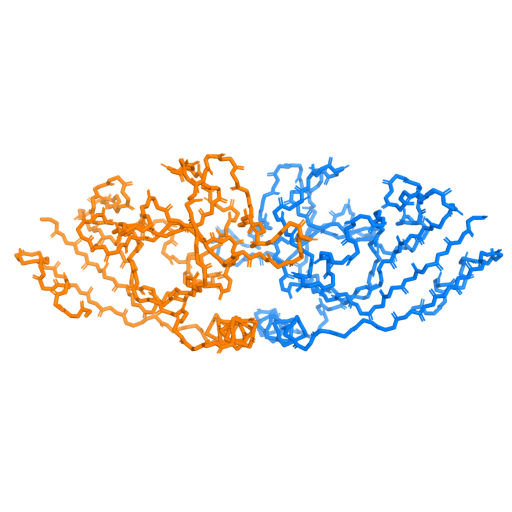0 C CA . ILE B 1 34 ? -14.32 3.719 -2.059 1 98.06 34 ILE B CA 1
ATOM 1641 C C . ILE B 1 34 ? -15.711 4.328 -2.236 1 98.06 34 ILE B C 1
ATOM 1643 O O . ILE B 1 34 ? -16.672 3.92 -1.569 1 98.06 34 ILE B O 1
ATOM 1647 N N . ASP B 1 35 ? -15.82 5.324 -3.133 1 98.5 35 ASP B N 1
ATOM 1648 C CA . ASP B 1 35 ? -17.125 5.906 -3.434 1 98.5 35 ASP B CA 1
ATOM 1649 C C . ASP B 1 35 ? -18.125 4.836 -3.885 1 98.5 35 ASP B C 1
ATOM 1651 O O . ASP B 1 35 ? -19.281 4.836 -3.461 1 98.5 35 ASP B O 1
ATOM 1655 N N . THR B 1 36 ? -17.703 4.012 -4.742 1 97.12 36 THR B N 1
ATOM 1656 C CA . THR B 1 36 ? -18.562 2.947 -5.266 1 97.12 36 THR B CA 1
ATOM 1657 C C . THR B 1 36 ? -18.922 1.958 -4.164 1 97.12 36 THR B C 1
ATOM 1659 O O . THR B 1 36 ? -20.094 1.598 -4.012 1 97.12 36 THR B O 1
ATOM 1662 N N . GLN B 1 37 ? -17.969 1.511 -3.393 1 95.25 37 GLN B N 1
ATOM 1663 C CA . GLN B 1 37 ? -18.172 0.526 -2.334 1 95.25 37 GLN B CA 1
ATOM 1664 C C . GLN B 1 37 ? -19.125 1.054 -1.267 1 95.25 37 GLN B C 1
ATOM 1666 O O . GLN B 1 37 ? -19.969 0.313 -0.766 1 95.25 37 GLN B O 1
ATOM 1671 N N . ASN B 1 38 ? -18.953 2.326 -0.911 1 96.75 38 ASN B N 1
ATOM 1672 C CA . ASN B 1 38 ? -19.719 2.908 0.184 1 96.75 38 ASN B CA 1
ATOM 1673 C C . ASN B 1 38 ? -21.078 3.402 -0.289 1 96.75 38 ASN B C 1
ATOM 1675 O O . ASN B 1 38 ? -21.984 3.633 0.524 1 96.75 38 ASN B O 1
ATOM 1679 N N . GLY B 1 39 ? -21.281 3.662 -1.591 1 97.12 39 GLY B N 1
ATOM 1680 C CA . GLY B 1 39 ? -22.547 4.113 -2.133 1 97.12 39 GLY B CA 1
ATOM 1681 C C . GLY B 1 39 ? -22.812 5.586 -1.87 1 97.12 39 GLY B C 1
ATOM 1682 O O . GLY B 1 39 ? -23.969 6.031 -1.934 1 97.12 39 GLY B O 1
ATOM 1683 N N . HIS B 1 40 ? -21.812 6.285 -1.374 1 97.75 40 HIS B N 1
ATOM 1684 C CA . HIS B 1 40 ? -21.891 7.73 -1.177 1 97.75 40 HIS B CA 1
ATOM 1685 C C . HIS B 1 40 ? -20.547 8.398 -1.434 1 97.75 40 HIS B C 1
ATOM 1687 O O . HIS B 1 40 ? -19.516 7.719 -1.549 1 97.75 40 HIS B O 1
ATOM 1693 N N . LYS B 1 41 ? -20.5 9.68 -1.562 1 97.56 41 LYS B N 1
ATOM 1694 C CA . LYS B 1 41 ? -19.297 10.406 -1.946 1 97.56 41 LYS B CA 1
ATOM 1695 C C . LYS B 1 41 ? -18.703 11.164 -0.759 1 97.56 41 LYS B C 1
ATOM 1697 O O . LYS B 1 41 ? -17.734 11.906 -0.912 1 97.56 41 LYS B O 1
ATOM 1702 N N . ASN B 1 42 ? -19.266 11.047 0.45 1 98 42 ASN B N 1
ATOM 1703 C CA . ASN B 1 42 ? -18.719 11.68 1.646 1 98 42 ASN B CA 1
ATOM 1704 C C . ASN B 1 42 ? -17.625 10.828 2.279 1 98 42 ASN B C 1
ATOM 1706 O O . ASN B 1 42 ? -17.781 10.344 3.402 1 98 42 ASN B O 1
ATOM 1710 N N . ASN B 1 43 ? -16.547 10.688 1.558 1 98.75 43 ASN B N 1
ATOM 1711 C CA . ASN B 1 43 ? -15.5 9.75 1.971 1 98.75 43 ASN B CA 1
ATOM 1712 C C . ASN B 1 43 ? -14.164 10.453 2.164 1 98.75 43 ASN B C 1
ATOM 1714 O O . ASN B 1 43 ? -13.203 9.852 2.648 1 98.75 43 ASN B O 1
ATOM 1718 N N . GLU B 1 44 ? -14.047 11.719 1.794 1 98.88 44 GLU B N 1
ATOM 1719 C CA . GLU B 1 44 ? -12.773 12.445 1.765 1 98.88 44 GLU B CA 1
ATOM 1720 C C . GLU B 1 44 ? -12.742 13.547 2.822 1 98.88 44 GLU B C 1
ATOM 1722 O O . GLU B 1 44 ? -13.727 14.258 3.014 1 98.88 44 GLU B O 1
ATOM 1727 N N . LYS B 1 45 ? -11.633 13.641 3.482 1 98.75 45 LYS B N 1
ATOM 1728 C CA . LYS B 1 45 ? -11.352 14.719 4.422 1 98.75 45 LYS B CA 1
ATOM 1729 C C . LYS B 1 45 ? -9.992 15.359 4.145 1 98.75 45 LYS B C 1
ATOM 1731 O O . LYS B 1 45 ? -9.086 14.703 3.627 1 98.75 45 LYS B O 1
ATOM 1736 N N . VAL B 1 46 ? -9.922 16.625 4.395 1 98.69 46 VAL B N 1
ATOM 1737 C CA . VAL B 1 46 ? -8.625 17.297 4.438 1 98.69 46 VAL B CA 1
ATOM 1738 C C . VAL B 1 46 ? -8.062 17.25 5.855 1 98.69 46 VAL B C 1
ATOM 1740 O O . VAL B 1 46 ? -8.703 17.719 6.805 1 98.69 46 VAL B O 1
ATOM 1743 N N . LEU B 1 47 ? -6.891 16.609 6.055 1 98.69 47 LEU B N 1
ATOM 1744 C CA . LEU B 1 47 ? -6.316 16.359 7.367 1 98.69 47 LEU B CA 1
ATOM 1745 C C . LEU B 1 47 ? -4.836 16.734 7.398 1 98.69 47 LEU B C 1
ATOM 1747 O O . LEU B 1 47 ? -4.285 17.172 6.383 1 98.69 47 LEU B O 1
ATOM 1751 N N . PHE B 1 48 ? -4.234 16.594 8.594 1 97.44 48 PHE B N 1
ATOM 1752 C CA . PHE B 1 48 ? -2.873 17.094 8.789 1 97.44 48 PHE B CA 1
ATOM 1753 C C . PHE B 1 48 ? -1.943 15.961 9.211 1 97.44 48 PHE B C 1
ATOM 1755 O O . PHE B 1 48 ? -2.328 15.102 10.008 1 97.44 48 PHE B O 1
ATOM 1762 N N . HIS B 1 49 ? -0.735 15.992 8.727 1 96.81 49 HIS B N 1
ATOM 1763 C CA . HIS B 1 49 ? 0.311 15.039 9.078 1 96.81 49 HIS B CA 1
ATOM 1764 C C . HIS B 1 49 ? 1.636 15.75 9.344 1 96.81 49 HIS B C 1
ATOM 1766 O O . HIS B 1 49 ? 2.271 16.25 8.414 1 96.81 49 HIS B O 1
ATOM 1772 N N . GLY B 1 50 ? 2.043 15.828 10.547 1 95.75 50 GLY B N 1
ATOM 1773 C CA . GLY B 1 50 ? 3.369 16.328 10.875 1 95.75 50 GLY B CA 1
ATOM 1774 C C . GLY B 1 50 ? 4.469 15.32 10.586 1 95.75 50 GLY B C 1
ATOM 1775 O O . GLY B 1 50 ? 4.289 14.117 10.797 1 95.75 50 GLY B O 1
ATOM 1776 N N . THR B 1 51 ? 5.609 15.82 10.227 1 95.94 51 THR B N 1
ATOM 1777 C CA . THR B 1 51 ? 6.711 14.938 9.883 1 95.94 51 THR B CA 1
ATOM 1778 C C . THR B 1 51 ? 8.047 15.656 10.031 1 95.94 51 THR B C 1
ATOM 1780 O O . THR B 1 51 ? 8.117 16.875 9.906 1 95.94 51 THR B O 1
ATOM 1783 N N . PRO B 1 52 ? 9.07 14.93 10.297 1 95.38 52 PRO B N 1
ATOM 1784 C CA . PRO B 1 52 ? 10.391 15.555 10.281 1 95.38 52 PRO B CA 1
ATOM 1785 C C . PRO B 1 52 ? 10.883 15.859 8.867 1 95.38 52 PRO B C 1
ATOM 1787 O O . PRO B 1 52 ? 10.352 15.32 7.895 1 95.38 52 PRO B O 1
ATOM 1790 N N . ARG B 1 53 ? 11.875 16.688 8.758 1 95.38 53 ARG B N 1
ATOM 1791 C CA . ARG B 1 53 ? 12.461 17.094 7.48 1 95.38 53 ARG B CA 1
ATOM 1792 C C . ARG B 1 53 ? 12.961 15.875 6.699 1 95.38 53 ARG B C 1
ATOM 1794 O O . ARG B 1 53 ? 12.844 15.836 5.473 1 95.38 53 ARG B O 1
ATOM 1801 N N . SER B 1 54 ? 13.453 14.875 7.371 1 93.12 54 SER B N 1
ATOM 1802 C CA . SER B 1 54 ? 14.133 13.742 6.754 1 93.12 54 SER B CA 1
ATOM 1803 C C . SER B 1 54 ? 13.164 12.906 5.918 1 93.12 54 SER B C 1
ATOM 1805 O O . SER B 1 54 ? 13.594 12.094 5.094 1 93.12 54 SER B O 1
ATOM 1807 N N . THR B 1 55 ? 11.828 13.133 6.105 1 93.19 55 THR B N 1
ATOM 1808 C CA . THR B 1 55 ? 10.883 12.258 5.418 1 93.19 55 THR B CA 1
ATOM 1809 C C . THR B 1 55 ? 10.133 13.016 4.332 1 93.19 55 THR B C 1
ATOM 1811 O O . THR B 1 55 ? 9.305 12.438 3.617 1 93.19 55 THR B O 1
ATOM 1814 N N . LEU B 1 56 ? 10.422 14.273 4.113 1 94.12 56 LEU B N 1
ATOM 1815 C CA . LEU B 1 56 ? 9.688 15.117 3.178 1 94.12 56 LEU B CA 1
ATOM 1816 C C . LEU B 1 56 ? 9.812 14.594 1.753 1 94.12 56 LEU B C 1
ATOM 1818 O O . LEU B 1 56 ? 8.805 14.43 1.057 1 94.12 56 LEU B O 1
ATOM 1822 N N . VAL B 1 57 ? 11.016 14.32 1.392 1 91 57 VAL B N 1
ATOM 1823 C CA . VAL B 1 57 ? 11.258 13.891 0.021 1 91 57 VAL B CA 1
ATOM 1824 C C . VAL B 1 57 ? 10.617 12.523 -0.214 1 91 57 VAL B C 1
ATOM 1826 O O . VAL B 1 57 ? 10.039 12.281 -1.276 1 91 57 VAL B O 1
ATOM 1829 N N . GLN B 1 58 ? 10.703 11.68 0.771 1 91.69 58 GLN B N 1
ATOM 1830 C CA . GLN B 1 58 ? 10.117 10.344 0.665 1 91.69 58 GLN B CA 1
ATOM 1831 C C . GLN B 1 58 ? 8.609 10.43 0.462 1 91.69 58 GLN B C 1
ATOM 1833 O O . GLN B 1 58 ? 8.055 9.75 -0.407 1 91.69 58 GLN B O 1
ATOM 1838 N N . ILE B 1 59 ? 7.984 11.211 1.26 1 95.19 59 ILE B N 1
ATOM 1839 C CA . ILE B 1 59 ? 6.535 11.344 1.152 1 95.19 59 ILE B CA 1
ATOM 1840 C C . ILE B 1 59 ? 6.172 11.961 -0.197 1 95.19 59 ILE B C 1
ATOM 1842 O O . ILE B 1 59 ? 5.184 11.562 -0.821 1 95.19 59 ILE B O 1
ATOM 1846 N N . TYR B 1 60 ? 6.98 12.859 -0.651 1 92.81 60 TYR B N 1
ATOM 1847 C CA . TYR B 1 60 ? 6.75 13.469 -1.956 1 92.81 60 TYR B CA 1
ATOM 1848 C C . TYR B 1 60 ? 6.828 12.43 -3.066 1 92.81 60 TYR B C 1
ATOM 1850 O O . TYR B 1 60 ? 6.012 12.438 -3.992 1 92.81 60 TYR B O 1
ATOM 1858 N N . GLN B 1 61 ? 7.691 11.57 -2.943 1 91.75 61 GLN B N 1
ATOM 1859 C CA . GLN B 1 61 ? 7.973 10.633 -4.027 1 91.75 61 GLN B CA 1
ATOM 1860 C C . GLN B 1 61 ? 7.031 9.43 -3.975 1 91.75 61 GLN B C 1
ATOM 1862 O O . GLN B 1 61 ? 6.578 8.945 -5.012 1 91.75 61 GLN B O 1
ATOM 1867 N N . THR B 1 62 ? 6.738 8.953 -2.754 1 93.38 62 THR B N 1
ATOM 1868 C CA . THR B 1 62 ? 6.062 7.664 -2.67 1 93.38 62 THR B CA 1
ATOM 1869 C C . THR B 1 62 ? 4.754 7.789 -1.895 1 93.38 62 THR B C 1
ATOM 1871 O O . THR B 1 62 ? 4.086 6.785 -1.633 1 93.38 62 THR B O 1
ATOM 1874 N N . GLY B 1 63 ? 4.453 9 -1.535 1 96.38 63 GLY B N 1
ATOM 1875 C CA . GLY B 1 63 ? 3.262 9.164 -0.715 1 96.38 63 GLY B CA 1
ATOM 1876 C C . GLY B 1 63 ? 3.467 8.734 0.725 1 96.38 63 GLY B C 1
ATOM 1877 O O . GLY B 1 63 ? 4.594 8.719 1.222 1 96.38 63 GLY B O 1
ATOM 1878 N N . PHE B 1 64 ? 2.357 8.516 1.4 1 96.56 64 PHE B N 1
ATOM 1879 C CA . PHE B 1 64 ? 2.385 8.086 2.793 1 96.56 64 PHE B CA 1
ATOM 1880 C C . PHE B 1 64 ? 2.539 6.57 2.885 1 96.56 64 PHE B C 1
ATOM 1882 O O . PHE B 1 64 ? 1.567 5.855 3.143 1 96.56 64 PHE B O 1
ATOM 1889 N N . ASN B 1 65 ? 3.74 6.113 2.709 1 95.06 65 ASN B N 1
ATOM 1890 C CA . ASN B 1 65 ? 4.094 4.699 2.686 1 95.06 65 ASN B CA 1
ATOM 1891 C C . ASN B 1 65 ? 3.893 4.047 4.051 1 95.06 65 ASN B C 1
ATOM 1893 O O . ASN B 1 65 ? 4.582 4.387 5.012 1 95.06 65 ASN B O 1
ATOM 1897 N N . ARG B 1 66 ? 3.051 3.094 4.129 1 93.75 66 ARG B N 1
ATOM 1898 C CA . ARG B 1 66 ? 2.652 2.504 5.406 1 93.75 66 ARG B CA 1
ATOM 1899 C C . ARG B 1 66 ? 3.752 1.603 5.957 1 93.75 66 ARG B C 1
ATOM 1901 O O . ARG B 1 66 ? 3.693 1.185 7.117 1 93.75 66 ARG B O 1
ATOM 1908 N N . SER B 1 67 ? 4.73 1.235 5.172 1 90.81 67 SER B N 1
ATOM 1909 C CA . SER B 1 67 ? 5.844 0.435 5.672 1 90.81 67 SER B CA 1
ATOM 1910 C C . SER B 1 67 ? 6.574 1.147 6.805 1 90.81 67 SER B C 1
ATOM 1912 O O . SER B 1 67 ? 7.254 0.509 7.613 1 90.81 67 SER B O 1
ATOM 1914 N N . TYR B 1 68 ? 6.398 2.41 6.879 1 86.44 68 TYR B N 1
ATOM 1915 C CA . TYR B 1 68 ? 7.066 3.201 7.91 1 86.44 68 TYR B CA 1
ATOM 1916 C C . TYR B 1 68 ? 6.117 3.498 9.062 1 86.44 68 TYR B C 1
ATOM 1918 O O . TYR B 1 68 ? 6.461 4.254 9.977 1 86.44 68 TYR B O 1
ATOM 1926 N N . ALA B 1 69 ? 4.887 2.934 8.945 1 79 69 ALA B N 1
ATOM 1927 C CA . ALA B 1 69 ? 3.889 3.16 9.984 1 79 69 ALA B CA 1
ATOM 1928 C C . ALA B 1 69 ? 4.297 2.486 11.297 1 79 69 ALA B C 1
ATOM 1930 O O . ALA B 1 69 ? 4.969 1.451 11.281 1 79 69 ALA B O 1
ATOM 1931 N N . GLY B 1 70 ? 3.818 3.109 12.523 1 64.75 70 GLY B N 1
ATOM 1932 C CA . GLY B 1 70 ? 3.951 2.508 13.836 1 64.75 70 GLY B CA 1
ATOM 1933 C C . GLY B 1 70 ? 5.195 2.959 14.578 1 64.75 70 GLY B C 1
ATOM 1934 O O . GLY B 1 70 ? 5.508 2.447 15.656 1 64.75 70 GLY B O 1
ATOM 1935 N N . LYS B 1 71 ? 5.969 3.783 13.953 1 60.56 71 LYS B N 1
ATOM 1936 C CA . LYS B 1 71 ? 7.141 4.211 14.719 1 60.56 71 LYS B CA 1
ATOM 1937 C C . LYS B 1 71 ? 6.73 5.027 15.938 1 60.56 71 LYS B C 1
ATOM 1939 O O . LYS B 1 71 ? 7.277 4.84 17.031 1 60.56 71 LYS B O 1
ATOM 1944 N N . ASN B 1 72 ? 5.801 5.969 15.836 1 58.06 72 ASN B N 1
ATOM 1945 C CA . ASN B 1 72 ? 5.508 6.887 16.922 1 58.06 72 ASN B CA 1
ATOM 1946 C C . ASN B 1 72 ? 4.105 6.664 17.484 1 58.06 72 ASN B C 1
ATOM 1948 O O . ASN B 1 72 ? 3.74 7.246 18.516 1 58.06 72 ASN B O 1
ATOM 1952 N N . ALA B 1 73 ? 3.199 5.828 16.953 1 62.78 73 ALA B N 1
ATOM 1953 C CA . ALA B 1 73 ? 1.82 5.883 17.422 1 62.78 73 ALA B CA 1
ATOM 1954 C C . ALA B 1 73 ? 0.991 4.742 16.844 1 62.78 73 ALA B C 1
ATOM 1956 O O . ALA B 1 73 ? 0.541 4.816 15.703 1 62.78 73 ALA B O 1
ATOM 1957 N N . ALA B 1 74 ? 1.107 3.633 17.438 1 80.75 74 ALA B N 1
ATOM 1958 C CA . ALA B 1 74 ? 0.293 2.529 16.938 1 80.75 74 ALA B CA 1
ATOM 1959 C C . ALA B 1 74 ? -0.816 2.174 17.922 1 80.75 74 ALA B C 1
ATOM 1961 O O . ALA B 1 74 ? -1.168 1.001 18.078 1 80.75 74 ALA B O 1
ATOM 1962 N N . ALA B 1 75 ? -1.278 3.318 18.578 1 90 75 ALA B N 1
ATOM 1963 C CA . ALA B 1 75 ? -2.229 3.066 19.656 1 90 75 ALA B CA 1
ATOM 1964 C C . ALA B 1 75 ? -3.568 2.588 19.109 1 90 75 ALA B C 1
ATOM 1966 O O . ALA B 1 75 ? -4.246 1.769 19.734 1 90 75 ALA B O 1
ATOM 1967 N N . ILE B 1 76 ? -3.916 3.127 17.984 1 94.19 76 ILE B N 1
ATOM 1968 C CA . ILE B 1 76 ? -5.23 2.748 17.469 1 94.19 76 ILE B CA 1
ATOM 1969 C C . ILE B 1 76 ? -5.082 2.092 16.094 1 94.19 76 ILE B C 1
ATOM 1971 O O . ILE B 1 76 ? -5.984 2.178 15.266 1 94.19 76 ILE B O 1
ATOM 1975 N N . GLY B 1 77 ? -3.881 1.547 15.82 1 94.88 77 GLY B N 1
ATOM 1976 C CA . GLY B 1 77 ? -3.615 0.822 14.594 1 94.88 77 GLY B CA 1
ATOM 1977 C C . GLY B 1 77 ? -2.236 1.098 14.023 1 94.88 77 GLY B C 1
ATOM 1978 O O . GLY B 1 77 ? -1.67 2.17 14.242 1 94.88 77 GLY B O 1
ATOM 1979 N N . ASN B 1 78 ? -1.786 0.131 13.328 1 93.81 78 ASN B N 1
ATOM 1980 C CA . ASN B 1 78 ? -0.488 0.233 12.672 1 93.81 78 ASN B CA 1
ATOM 1981 C C . ASN B 1 78 ? -0.624 0.762 11.25 1 93.81 78 ASN B C 1
ATOM 1983 O O . ASN B 1 78 ? -0.288 0.067 10.289 1 93.81 78 ASN B O 1
ATOM 1987 N N . GLY B 1 79 ? -1.013 1.994 11.109 1 96.06 79 GLY B N 1
ATOM 1988 C CA . GLY B 1 79 ? -1.196 2.668 9.828 1 96.06 79 GLY B CA 1
ATOM 1989 C C . GLY B 1 79 ? -0.674 4.09 9.828 1 96.06 79 GLY B C 1
ATOM 1990 O O . GLY B 1 79 ? 0.245 4.422 10.578 1 96.06 79 GLY B O 1
ATOM 1991 N N . THR B 1 80 ? -1.091 4.832 8.891 1 96.56 80 THR B N 1
ATOM 1992 C CA . THR B 1 80 ? -0.675 6.227 8.773 1 96.56 80 THR B CA 1
ATOM 1993 C C . THR B 1 80 ? -1.675 7.148 9.469 1 96.56 80 THR B C 1
ATOM 1995 O O . THR B 1 80 ? -2.873 7.098 9.18 1 96.56 80 THR B O 1
ATOM 1998 N N . TYR B 1 81 ? -1.175 7.988 10.391 1 96.75 81 TYR B N 1
ATOM 1999 C CA . TYR B 1 81 ? -2.002 8.852 11.219 1 96.75 81 TYR B CA 1
ATOM 2000 C C . TYR B 1 81 ? -2.146 10.234 10.602 1 96.75 81 TYR B C 1
ATOM 2002 O O . TYR B 1 81 ? -1.167 10.812 10.117 1 96.75 81 TYR B O 1
ATOM 2010 N N . PHE B 1 82 ? -3.357 10.75 10.672 1 97.25 82 PHE B N 1
ATOM 2011 C CA . PHE B 1 82 ? -3.666 12.117 10.273 1 97.25 82 PHE B CA 1
ATOM 2012 C C . PHE B 1 82 ? -4.512 12.812 11.336 1 97.25 82 PHE B C 1
ATOM 2014 O O . PHE B 1 82 ? -5.496 12.25 11.812 1 97.25 82 PHE B O 1
ATOM 2021 N N . ALA B 1 83 ? -4.141 13.969 11.641 1 97.25 83 ALA B N 1
ATOM 2022 C CA . ALA B 1 83 ? -4.875 14.727 12.656 1 97.25 83 ALA B CA 1
ATOM 2023 C C . ALA B 1 83 ? -5.953 15.602 12.016 1 97.25 83 ALA B C 1
ATOM 2025 O O . ALA B 1 83 ? -5.773 16.109 10.906 1 97.25 83 ALA B O 1
ATOM 2026 N N . VAL B 1 84 ? -7.012 15.844 12.75 1 98.31 84 VAL B N 1
ATOM 2027 C CA . VAL B 1 84 ? -8.086 16.734 12.312 1 98.31 84 VAL B CA 1
ATOM 2028 C C . VAL B 1 84 ? -7.652 18.188 12.469 1 98.31 84 VAL B C 1
ATOM 2030 O O . VAL B 1 84 ? -7.926 19.016 11.602 1 98.31 84 VAL B O 1
ATOM 2033 N N . LYS B 1 85 ? -6.984 18.422 13.492 1 96.56 85 LYS B N 1
ATOM 2034 C CA . LYS B 1 85 ? -6.543 19.781 13.781 1 96.56 85 LYS B CA 1
ATOM 2035 C C . LYS B 1 85 ? -5.047 19.938 13.523 1 96.56 85 LYS B C 1
ATOM 2037 O O . LYS B 1 85 ? -4.246 19.094 13.938 1 96.56 85 LYS B O 1
ATOM 2042 N N . SER B 1 86 ? -4.703 21 12.961 1 95.06 86 SER B N 1
ATOM 2043 C CA . SER B 1 86 ? -3.307 21.266 12.617 1 95.06 86 SER B CA 1
ATOM 2044 C C . SER B 1 86 ? -2.441 21.375 13.867 1 95.06 86 SER B C 1
ATOM 2046 O O . SER B 1 86 ? -1.273 20.969 13.859 1 95.06 86 SER B O 1
ATOM 2048 N N . ASN B 1 87 ? -2.953 21.969 14.922 1 94.5 87 ASN B N 1
ATOM 2049 C CA . ASN B 1 87 ? -2.164 22.172 16.125 1 94.5 87 ASN B CA 1
ATOM 2050 C C . ASN B 1 87 ? -1.678 20.844 16.719 1 94.5 87 ASN B C 1
ATOM 2052 O O . ASN B 1 87 ? -0.625 20.781 17.359 1 94.5 87 ASN B O 1
ATOM 2056 N N . TYR B 1 88 ? -2.508 19.781 16.547 1 93.69 88 TYR B N 1
ATOM 2057 C CA . TYR B 1 88 ? -2.068 18.469 16.984 1 93.69 88 TYR B CA 1
ATOM 2058 C C . TYR B 1 88 ? -0.818 18.031 16.234 1 93.69 88 TYR B C 1
ATOM 2060 O O . TYR B 1 88 ? 0.189 17.656 16.844 1 93.69 88 TYR B O 1
ATOM 2068 N N . SER B 1 89 ? -0.819 18.078 14.93 1 94.25 89 SER B N 1
ATOM 2069 C CA . SER B 1 89 ? 0.282 17.641 14.078 1 94.25 89 SER B CA 1
ATOM 2070 C C . SER B 1 89 ? 1.483 18.562 14.211 1 94.25 89 SER B C 1
ATOM 2072 O O . SER B 1 89 ? 2.615 18.172 13.922 1 94.25 89 SER B O 1
ATOM 2074 N N . ALA B 1 90 ? 1.257 19.766 14.664 1 94.31 90 ALA B N 1
ATOM 2075 C CA . ALA B 1 90 ? 2.318 20.766 14.766 1 94.31 90 ALA B CA 1
ATOM 2076 C C . ALA B 1 90 ? 3.205 20.516 15.977 1 94.31 90 ALA B C 1
ATOM 2078 O O . ALA B 1 90 ? 4.285 21.094 16.109 1 94.31 90 ALA B O 1
ATOM 2079 N N . GLN B 1 91 ? 2.73 19.734 16.844 1 94.19 91 GLN B N 1
ATOM 2080 C CA . GLN B 1 91 ? 3.527 19.438 18.031 1 94.19 91 GLN B CA 1
ATOM 2081 C C . GLN B 1 91 ? 4.895 18.875 17.656 1 94.19 91 GLN B C 1
ATOM 2083 O O . GLN B 1 91 ? 5.031 18.188 16.656 1 94.19 91 GLN B O 1
ATOM 2088 N N . ASP B 1 92 ? 5.902 19.109 18.547 1 94.88 92 ASP B N 1
ATOM 2089 C CA . ASP B 1 92 ? 7.289 18.766 18.266 1 94.88 92 ASP B CA 1
ATOM 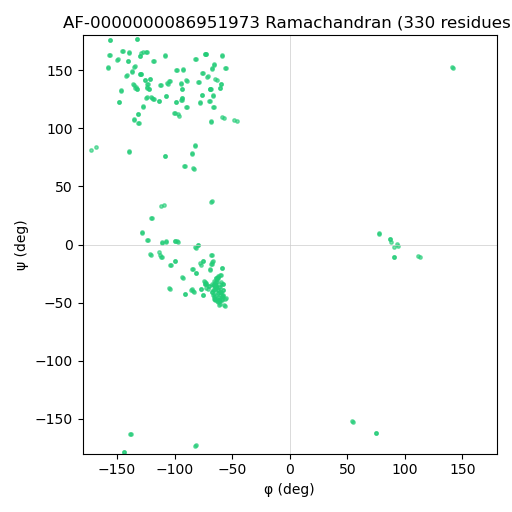2090 C C . ASP B 1 92 ? 7.445 17.25 18.078 1 94.88 92 ASP B C 1
ATOM 2092 O O . ASP B 1 92 ? 8.344 16.797 17.359 1 94.88 92 ASP B O 1
ATOM 2096 N N . THR B 1 93 ? 6.535 16.531 18.734 1 92.25 93 THR B N 1
ATOM 2097 C CA . THR B 1 93 ? 6.586 15.078 18.625 1 92.25 93 THR B CA 1
ATOM 2098 C C . THR B 1 93 ? 6.383 14.625 17.188 1 92.25 93 THR B C 1
ATOM 2100 O O . THR B 1 93 ? 7.02 13.672 16.734 1 92.25 93 THR B O 1
ATOM 2103 N N . TYR B 1 94 ? 5.547 15.305 16.469 1 92.44 94 TYR B N 1
ATOM 2104 C CA . TYR B 1 94 ? 5.16 14.867 15.133 1 92.44 94 TYR B CA 1
ATOM 2105 C C . TYR B 1 94 ? 5.844 15.703 14.062 1 92.44 94 TYR B C 1
ATOM 2107 O O . TYR B 1 94 ? 6.184 15.195 12.992 1 92.44 94 TYR B O 1
ATOM 2115 N N . SER B 1 95 ? 5.965 16.922 14.336 1 95.19 95 SER B N 1
ATOM 2116 C CA . SER B 1 95 ? 6.738 17.844 13.5 1 95.19 95 SER B CA 1
ATOM 2117 C C . SER B 1 95 ? 8.031 18.25 14.188 1 95.19 95 SER B C 1
ATOM 2119 O O . SER B 1 95 ? 8.172 19.391 14.625 1 95.19 95 SER B O 1
ATOM 2121 N N . THR B 1 96 ? 8.93 17.375 14.18 1 95.5 96 THR B N 1
ATOM 2122 C CA . THR B 1 96 ? 10.195 17.641 14.867 1 95.5 96 THR B CA 1
ATOM 2123 C C . THR B 1 96 ? 10.961 18.766 14.18 1 95.5 96 THR B C 1
ATOM 2125 O O . THR B 1 96 ? 11.203 18.719 12.977 1 95.5 96 THR B O 1
ATOM 2128 N N . PRO B 1 97 ? 11.352 19.75 14.906 1 96.38 97 PRO B N 1
ATOM 2129 C CA . PRO B 1 97 ? 12.094 20.844 14.289 1 96.38 97 PRO B CA 1
ATOM 2130 C C . PRO B 1 97 ? 13.438 20.406 13.711 1 96.38 97 PRO B C 1
ATOM 2132 O O . PRO B 1 97 ? 14.109 19.547 14.297 1 96.38 97 PRO B O 1
ATOM 2135 N N . ASP B 1 98 ? 13.75 20.953 12.617 1 96.38 98 ASP B N 1
ATOM 2136 C CA . ASP B 1 98 ? 15.086 20.688 12.086 1 96.38 98 ASP B CA 1
ATOM 2137 C C . ASP B 1 98 ? 16.125 21.578 12.758 1 96.38 98 ASP B C 1
ATOM 2139 O O . ASP B 1 98 ? 15.836 22.234 13.766 1 96.38 98 ASP B O 1
ATOM 2143 N N . GLN B 1 99 ? 17.375 21.562 12.281 1 95.56 99 GLN B N 1
ATOM 2144 C CA . GLN B 1 99 ? 18.5 22.266 12.891 1 95.56 99 GLN B CA 1
ATOM 2145 C C . GLN B 1 99 ? 18.234 23.766 12.93 1 95.56 99 GLN B C 1
ATOM 2147 O O . GLN B 1 99 ? 18.734 24.469 13.812 1 95.56 99 GLN B O 1
ATOM 2152 N N . SER B 1 100 ? 17.422 24.312 12.039 1 94 100 SER B N 1
ATOM 2153 C CA . SER B 1 100 ? 17.141 25.75 11.953 1 94 100 SER B CA 1
ATOM 2154 C C . SER B 1 100 ? 15.836 26.109 12.656 1 94 100 SER B C 1
ATOM 2156 O O . SER B 1 100 ? 15.344 27.219 12.531 1 94 100 SER B O 1
ATOM 2158 N N . GLY B 1 101 ? 15.25 25.141 13.25 1 94.56 101 GLY B N 1
ATOM 2159 C CA . GLY B 1 101 ? 14.008 25.375 13.977 1 94.56 101 GLY B CA 1
ATOM 2160 C C . GLY B 1 101 ? 12.773 25.281 13.102 1 94.56 101 GLY B C 1
ATOM 2161 O O . GLY B 1 101 ? 11.664 25.547 13.555 1 94.56 101 GLY B O 1
ATOM 2162 N N . ARG B 1 102 ? 12.984 24.906 11.852 1 95.12 102 ARG B N 1
ATOM 2163 C CA . ARG B 1 102 ? 11.859 24.781 10.938 1 95.12 102 ARG B CA 1
ATOM 2164 C C . ARG B 1 102 ? 11.117 23.469 11.156 1 95.12 102 ARG B C 1
ATOM 2166 O O . ARG B 1 102 ? 11.734 22.438 11.398 1 95.12 102 ARG B O 1
ATOM 2173 N N . LYS B 1 103 ? 9.805 23.594 11.086 1 96.94 103 LYS B N 1
ATOM 2174 C CA . LYS B 1 103 ? 8.914 22.438 11.219 1 96.94 103 LYS B CA 1
ATOM 2175 C C . LYS B 1 103 ? 8.094 22.234 9.945 1 96.94 103 LYS B C 1
ATOM 2177 O O . LYS B 1 103 ? 7.949 23.156 9.133 1 96.94 103 LYS B O 1
ATOM 2182 N N . TYR B 1 104 ? 7.633 21.031 9.789 1 96.62 104 TYR B N 1
ATOM 2183 C CA . TYR B 1 104 ? 6.992 20.641 8.531 1 96.62 104 TYR B CA 1
ATOM 2184 C C . TYR B 1 104 ? 5.711 19.859 8.789 1 96.62 104 TYR B C 1
ATOM 2186 O O . TYR B 1 104 ? 5.668 19 9.672 1 96.62 104 TYR B O 1
ATOM 2194 N N . MET B 1 105 ? 4.734 20.172 8.047 1 97.06 105 MET B N 1
ATOM 2195 C CA . MET B 1 105 ? 3.445 19.5 8.148 1 97.06 105 MET B CA 1
ATOM 2196 C C . MET B 1 105 ? 2.766 19.406 6.789 1 97.06 105 MET B C 1
ATOM 2198 O O . MET B 1 105 ? 2.691 20.406 6.062 1 97.06 105 MET B O 1
ATOM 2202 N N . TYR B 1 106 ? 2.291 18.266 6.484 1 97.81 106 TYR B N 1
ATOM 2203 C CA . TYR B 1 106 ? 1.518 18.125 5.254 1 97.81 106 TYR B CA 1
ATOM 2204 C C . TYR B 1 106 ? 0.036 18.375 5.512 1 97.81 106 TYR B C 1
ATOM 2206 O O . TYR B 1 106 ? -0.502 17.953 6.535 1 97.81 106 TYR B O 1
ATOM 2214 N N . VAL B 1 107 ? -0.588 19.031 4.57 1 97.94 107 VAL B N 1
ATOM 2215 C CA . VAL B 1 107 ? -2.031 18.969 4.371 1 97.94 107 VAL B CA 1
ATOM 2216 C C . VAL B 1 107 ? -2.365 17.906 3.33 1 97.94 107 VAL B C 1
ATOM 2218 O O . VAL B 1 107 ? -1.885 17.969 2.195 1 97.94 107 VAL B O 1
ATOM 2221 N N . ALA B 1 108 ? -3.197 17 3.727 1 98.69 108 ALA B N 1
ATOM 2222 C CA . ALA B 1 108 ? -3.451 15.852 2.863 1 98.69 108 ALA B CA 1
ATOM 2223 C C . ALA B 1 108 ? -4.945 15.688 2.588 1 98.69 108 ALA B C 1
ATOM 2225 O O . ALA B 1 108 ? -5.773 15.977 3.453 1 98.69 108 ALA B O 1
ATOM 2226 N N . ARG B 1 109 ? -5.258 15.312 1.336 1 98.81 109 ARG B N 1
ATOM 2227 C CA . ARG B 1 109 ? -6.555 14.688 1.077 1 98.81 109 ARG B CA 1
ATOM 2228 C C . ARG B 1 109 ? -6.551 13.227 1.511 1 98.81 109 ARG B C 1
ATOM 2230 O O . ARG B 1 109 ? -5.688 12.445 1.097 1 98.81 109 ARG B O 1
ATOM 2237 N N . VAL B 1 110 ? -7.449 12.852 2.398 1 98.94 110 VAL B N 1
ATOM 2238 C CA . VAL B 1 110 ? -7.457 11.516 2.98 1 98.94 110 VAL B CA 1
ATOM 2239 C C . VAL B 1 110 ? -8.82 10.867 2.762 1 98.94 110 VAL B C 1
ATOM 2241 O O . VAL B 1 110 ? -9.859 11.469 3.043 1 98.94 110 VAL B O 1
ATOM 2244 N N . LEU B 1 111 ? -8.812 9.695 2.195 1 98.94 111 LEU B N 1
ATOM 2245 C CA . LEU B 1 111 ? -10.023 8.898 2.057 1 98.94 111 LEU B CA 1
ATOM 2246 C C . LEU B 1 111 ? -10.32 8.125 3.34 1 98.94 111 LEU B C 1
ATOM 2248 O O . LEU B 1 111 ? -9.969 6.949 3.457 1 98.94 111 LEU B O 1
ATOM 2252 N N . THR B 1 112 ? -10.977 8.75 4.25 1 98.88 112 THR B N 1
ATOM 2253 C CA . THR B 1 112 ? -11.352 8.117 5.508 1 98.88 112 THR B CA 1
ATOM 2254 C C . THR B 1 112 ? -12.492 7.125 5.293 1 98.88 112 THR B C 1
ATOM 2256 O O . THR B 1 112 ? -12.602 6.125 6.008 1 98.88 112 THR B O 1
ATOM 2259 N N . GLY B 1 113 ? -13.398 7.457 4.34 1 98.69 113 GLY B N 1
ATOM 2260 C CA . GLY B 1 113 ? -14.539 6.594 4.082 1 98.69 113 GLY B CA 1
ATOM 2261 C C . GLY B 1 113 ? -15.359 6.297 5.324 1 98.69 113 GLY B C 1
ATOM 2262 O O . GLY B 1 113 ? -15.547 7.172 6.172 1 98.69 113 GLY B O 1
ATOM 2263 N N . ASP B 1 114 ? -16 5.125 5.277 1 98.31 114 ASP B N 1
ATOM 2264 C CA . ASP B 1 114 ? -16.625 4.602 6.488 1 98.31 114 ASP B CA 1
ATOM 2265 C C . ASP B 1 114 ? -15.578 4.168 7.508 1 98.31 114 ASP B C 1
ATOM 2267 O O . ASP B 1 114 ? -14.664 3.406 7.176 1 98.31 114 ASP B O 1
ATOM 2271 N N . TYR B 1 115 ? -15.664 4.727 8.68 1 98.38 115 TYR B N 1
ATOM 2272 C CA . TYR B 1 115 ? -14.641 4.449 9.68 1 98.38 115 TYR B CA 1
ATOM 2273 C C . TYR B 1 115 ? -15.258 3.914 10.961 1 98.38 115 TYR B C 1
ATOM 2275 O O . TYR B 1 115 ? -16.484 3.977 11.141 1 98.38 115 TYR B O 1
ATOM 2283 N N . CYS B 1 116 ? -14.43 3.357 11.836 1 98.31 116 CYS B N 1
ATOM 2284 C CA . CYS B 1 116 ? -14.805 2.879 13.164 1 98.31 116 CYS B CA 1
ATOM 2285 C C . CYS B 1 116 ? -13.68 3.127 14.164 1 98.31 116 CYS B C 1
ATOM 2287 O O . CYS B 1 116 ? -12.68 3.76 13.836 1 98.31 116 CYS B O 1
ATOM 2289 N N . ILE B 1 117 ? -13.914 2.709 15.375 1 98.06 117 ILE B N 1
ATOM 2290 C CA . ILE B 1 117 ? -12.945 2.922 16.438 1 98.06 117 ILE B CA 1
ATOM 2291 C C . ILE B 1 117 ? -11.711 2.059 16.188 1 98.06 117 ILE B C 1
ATOM 2293 O O . ILE B 1 117 ? -11.828 0.89 15.812 1 98.06 117 ILE B O 1
ATOM 2297 N N . GLY B 1 118 ? -10.516 2.684 16.328 1 97.06 118 GLY B N 1
ATOM 2298 C CA . GLY B 1 118 ? -9.273 1.955 16.156 1 97.06 118 GLY B CA 1
ATOM 2299 C C . GLY B 1 118 ? -8.859 1.18 17.391 1 97.06 118 GLY B C 1
ATOM 2300 O O . GLY B 1 118 ? -9.352 1.447 18.5 1 97.06 118 GLY B O 1
ATOM 2301 N N . ARG B 1 119 ? -8.008 0.214 17.172 1 95.06 119 ARG B N 1
ATOM 2302 C CA . ARG B 1 119 ? -7.434 -0.604 18.234 1 95.06 119 ARG B CA 1
ATOM 2303 C C . ARG B 1 119 ? -5.941 -0.826 18 1 95.06 119 ARG B C 1
ATOM 2305 O O . ARG B 1 119 ? -5.492 -0.937 16.859 1 95.06 119 ARG B O 1
ATOM 2312 N N . SER B 1 120 ? -5.266 -0.948 19.125 1 93.12 120 SER B N 1
ATOM 2313 C CA . SER B 1 120 ? -3.834 -1.215 19.047 1 93.12 120 SER B CA 1
ATOM 2314 C C . SER B 1 120 ? -3.551 -2.521 18.312 1 93.12 120 SER B C 1
ATOM 2316 O O . SER B 1 120 ? -4.25 -3.518 18.516 1 93.12 120 SER B O 1
ATOM 2318 N N . GLY B 1 121 ? -2.516 -2.506 17.438 1 90.5 121 GLY B N 1
ATOM 2319 C CA . GLY B 1 121 ? -2.049 -3.732 16.812 1 90.5 121 GLY B CA 1
ATOM 2320 C C . GLY B 1 121 ? -2.742 -4.031 15.492 1 90.5 121 GLY B C 1
ATOM 2321 O O . GLY B 1 121 ? -2.303 -4.898 14.734 1 90.5 121 GLY B O 1
ATOM 2322 N N . GLN B 1 122 ? -3.789 -3.307 15.195 1 92.62 122 GLN B N 1
ATOM 2323 C CA . GLN B 1 122 ? -4.516 -3.551 13.961 1 92.62 122 GLN B CA 1
ATOM 2324 C C . GLN B 1 122 ? -3.688 -3.137 12.742 1 92.62 122 GLN B C 1
ATOM 2326 O O . GLN B 1 122 ? -3.105 -2.051 12.727 1 92.62 122 GLN B O 1
ATOM 2331 N N . ILE B 1 123 ? -3.676 -4.066 11.711 1 91.69 123 ILE B N 1
ATOM 2332 C CA . ILE B 1 123 ? -2.854 -3.793 10.539 1 91.69 123 ILE B CA 1
ATOM 2333 C C . ILE B 1 123 ? -3.748 -3.523 9.336 1 91.69 123 ILE B C 1
ATOM 2335 O O . ILE B 1 123 ? -3.264 -3.148 8.266 1 91.69 123 ILE B O 1
ATOM 2339 N N . ILE B 1 124 ? -4.996 -3.773 9.43 1 93.31 124 ILE B N 1
ATOM 2340 C CA . ILE B 1 124 ? -6.051 -3.449 8.477 1 93.31 124 ILE B CA 1
ATOM 2341 C C . ILE B 1 124 ? -7.305 -3.002 9.227 1 93.31 124 ILE B C 1
ATOM 2343 O O . ILE B 1 124 ? -7.453 -3.281 10.414 1 93.31 124 ILE B O 1
ATOM 2347 N N . PRO B 1 125 ? -8.211 -2.236 8.539 1 94.81 125 PRO B N 1
ATOM 2348 C CA . PRO B 1 125 ? -9.469 -1.931 9.227 1 94.81 125 PRO B CA 1
ATOM 2349 C C . PRO B 1 125 ? -10.32 -3.172 9.469 1 94.81 125 PRO B C 1
ATOM 2351 O O . PRO B 1 125 ? -10.172 -4.176 8.766 1 94.81 125 PRO B O 1
ATOM 2354 N N . PRO B 1 126 ? -11.141 -3.076 10.492 1 94.44 126 PRO B N 1
ATOM 2355 C CA . PRO B 1 126 ? -12.008 -4.227 10.766 1 94.44 126 PRO B CA 1
ATOM 2356 C C . PRO B 1 126 ? -13.133 -4.367 9.75 1 94.44 126 PRO B C 1
ATOM 2358 O O . PRO B 1 126 ? -13.422 -3.426 9 1 94.44 126 PRO B O 1
ATOM 2361 N N . SER B 1 127 ? -13.734 -5.508 9.734 1 93.5 127 SER B N 1
ATOM 2362 C CA . SER B 1 127 ? -14.883 -5.777 8.875 1 93.5 127 SER B CA 1
ATOM 2363 C C . SER B 1 127 ? -16.125 -5.031 9.367 1 93.5 127 SER B C 1
ATOM 2365 O O . SER B 1 127 ? -16.328 -4.871 10.57 1 93.5 127 SER B O 1
ATOM 2367 N N . LYS B 1 128 ? -16.969 -4.57 8.422 1 92.62 128 LYS B N 1
ATOM 2368 C CA . LYS B 1 128 ? -18.234 -3.914 8.727 1 92.62 128 LYS B CA 1
ATOM 2369 C C . LYS B 1 128 ? -19.266 -4.918 9.234 1 92.62 128 LYS B C 1
ATOM 2371 O O . LYS B 1 128 ? -20.156 -4.562 10.008 1 92.62 128 LYS B O 1
ATOM 2376 N N . ASN B 1 129 ? -19.125 -6.035 8.578 1 83.56 129 ASN B N 1
ATOM 2377 C CA . ASN B 1 129 ? -20.109 -7.059 8.914 1 83.56 129 ASN B CA 1
ATOM 2378 C C . ASN B 1 129 ? -19.438 -8.391 9.242 1 83.56 129 ASN B C 1
ATOM 2380 O O . ASN B 1 129 ? -18.234 -8.562 9.023 1 83.56 129 ASN B O 1
ATOM 2384 N N . LYS B 1 130 ? -20.266 -9.141 9.82 1 67.31 130 LYS B N 1
ATOM 2385 C CA . LYS B 1 130 ? -19.781 -10.438 10.289 1 67.31 130 LYS B CA 1
ATOM 2386 C C . LYS B 1 130 ? -19.328 -11.305 9.117 1 67.31 130 LYS B C 1
ATOM 2388 O O . LYS B 1 130 ? -18.484 -12.18 9.281 1 67.31 130 LYS B O 1
ATOM 2393 N N . ALA B 1 131 ? -20.062 -11.055 7.984 1 62.78 131 ALA B N 1
ATOM 2394 C CA . ALA B 1 131 ? -19.656 -11.938 6.895 1 62.78 131 ALA B CA 1
ATOM 2395 C C . ALA B 1 131 ? -18.25 -11.625 6.418 1 62.78 131 ALA B C 1
ATOM 2397 O O . ALA B 1 131 ? -17.625 -12.422 5.715 1 62.78 131 ALA B O 1
ATOM 2398 N N . GLY B 1 132 ? -17.609 -10.617 6.793 1 62.59 132 GLY B N 1
ATOM 2399 C CA . GLY B 1 132 ? -16.188 -10.352 6.902 1 62.59 132 GLY B CA 1
ATOM 2400 C C . GLY B 1 132 ? -15.594 -9.742 5.641 1 62.59 132 GLY B C 1
ATOM 2401 O O . GLY B 1 132 ? -14.406 -9.391 5.609 1 62.59 132 GLY B O 1
ATOM 2402 N N . PHE B 1 133 ? -16.359 -9.508 4.484 1 70 133 PHE B N 1
ATOM 2403 C CA . PHE B 1 133 ? -15.594 -9.148 3.303 1 70 133 PHE B CA 1
ATOM 2404 C C . PHE B 1 133 ? -15.617 -7.637 3.084 1 70 133 PHE B C 1
ATOM 2406 O O . PHE B 1 133 ? -14.773 -7.094 2.371 1 70 133 PHE B O 1
ATOM 2413 N N . ASP B 1 134 ? -16.484 -7.047 3.764 1 86.62 134 ASP B N 1
ATOM 2414 C CA . ASP B 1 134 ? -16.562 -5.594 3.67 1 86.62 134 ASP B CA 1
ATOM 2415 C C . ASP B 1 134 ? -15.859 -4.926 4.848 1 86.62 134 ASP B C 1
ATOM 2417 O O . ASP B 1 134 ? -16.266 -5.086 6 1 86.62 134 ASP B O 1
ATOM 2421 N N . LEU B 1 135 ? -14.805 -4.258 4.57 1 93.38 135 LEU B N 1
ATOM 2422 C CA . LEU B 1 135 ? -14.008 -3.619 5.609 1 93.38 135 LEU B CA 1
ATOM 2423 C C . LEU B 1 135 ? -14.352 -2.137 5.727 1 93.38 135 LEU B C 1
ATOM 2425 O O . LEU B 1 135 ? -14.805 -1.523 4.758 1 93.38 135 LEU B O 1
ATOM 2429 N N . TYR B 1 136 ? -14.211 -1.586 6.918 1 97.38 136 TYR B N 1
ATOM 2430 C CA . TYR B 1 136 ? -14.117 -0.135 7.043 1 97.38 136 TYR B CA 1
ATOM 2431 C C . TYR B 1 136 ? -12.93 0.407 6.25 1 97.38 136 TYR B C 1
ATOM 2433 O O . TYR B 1 136 ? -12.062 -0.356 5.82 1 97.38 136 TYR B O 1
ATOM 2441 N N . ASN B 1 137 ? -12.953 1.665 5.996 1 98.19 137 ASN B N 1
ATOM 2442 C CA . ASN B 1 137 ? -11.875 2.266 5.219 1 98.19 137 ASN B CA 1
ATOM 2443 C C . ASN B 1 137 ? -10.766 2.805 6.117 1 98.19 137 ASN B C 1
ATOM 2445 O O . ASN B 1 137 ? -9.609 2.871 5.707 1 98.19 137 ASN B O 1
ATOM 2449 N N . SER B 1 138 ? -11.133 3.197 7.324 1 98.44 138 SER B N 1
ATOM 2450 C CA . SER B 1 138 ? -10.195 3.762 8.281 1 98.44 138 SER B CA 1
ATOM 2451 C C . SER B 1 138 ? -10.695 3.586 9.711 1 98.44 138 SER B C 1
ATOM 2453 O O . SER B 1 138 ? -11.758 3.004 9.938 1 98.44 138 SER B O 1
ATOM 2455 N N . VAL B 1 139 ? -9.82 4.02 10.664 1 98.25 139 VAL B N 1
ATOM 2456 C CA . VAL B 1 139 ? -10.227 4.012 12.062 1 98.25 139 VAL B CA 1
ATOM 2457 C C . VAL B 1 139 ? -9.938 5.371 12.695 1 98.25 139 VAL B C 1
ATOM 2459 O O . VAL B 1 139 ? -9.188 6.172 12.141 1 98.25 139 VAL B O 1
ATOM 2462 N N . THR B 1 140 ? -10.57 5.602 13.797 1 98.44 140 THR B N 1
ATOM 2463 C CA . THR B 1 140 ? -10.43 6.863 14.516 1 98.44 140 THR B CA 1
ATOM 2464 C C . THR B 1 140 ? -10.359 6.633 16.016 1 98.44 140 THR B C 1
ATOM 2466 O O . THR B 1 140 ? -10.648 5.535 16.5 1 98.44 140 THR B O 1
ATOM 2469 N N . ASP B 1 141 ? -9.922 7.637 16.75 1 97.44 141 ASP B N 1
ATOM 2470 C CA . ASP B 1 141 ? -9.766 7.562 18.203 1 97.44 141 ASP B CA 1
ATOM 2471 C C . ASP B 1 141 ? -11.094 7.785 18.906 1 97.44 141 ASP B C 1
ATOM 2473 O O . ASP B 1 141 ? -11.25 7.406 20.078 1 97.44 141 ASP B O 1
ATOM 2477 N N . ASN B 1 142 ? -11.992 8.461 18.25 1 97.94 142 ASN B N 1
ATOM 2478 C CA . ASN B 1 142 ? -13.289 8.836 18.812 1 97.94 142 ASN B CA 1
ATOM 2479 C C . ASN B 1 142 ? -14.367 8.891 17.75 1 97.94 142 ASN B C 1
ATOM 2481 O O . ASN B 1 142 ? -14.258 9.648 16.781 1 97.94 142 ASN B O 1
ATOM 2485 N N . MET B 1 143 ? -15.453 8.141 17.891 1 97.88 143 MET B N 1
ATOM 2486 C CA . MET B 1 143 ? -16.484 8.055 16.875 1 97.88 143 MET B CA 1
ATOM 2487 C C . MET B 1 143 ? -17.344 9.312 16.844 1 97.88 143 MET B C 1
ATOM 2489 O O . MET B 1 143 ? -17.859 9.711 15.797 1 97.88 143 MET B O 1
ATOM 2493 N N . ASN B 1 144 ? -17.484 9.883 17.969 1 97.44 144 ASN B N 1
ATOM 2494 C CA . ASN B 1 144 ? -18.359 11.047 18.078 1 97.44 144 ASN B CA 1
ATOM 2495 C C . ASN B 1 144 ? -17.625 12.328 17.688 1 97.44 144 ASN B C 1
ATOM 2497 O O . ASN B 1 144 ? -18.219 13.211 17.047 1 97.44 144 ASN B O 1
ATOM 2501 N N . ARG B 1 145 ? -16.422 12.422 18.078 1 97.94 145 ARG B N 1
ATOM 2502 C CA . ARG B 1 145 ? -15.586 13.586 17.766 1 97.94 145 ARG B CA 1
ATOM 2503 C C . ARG B 1 145 ? -14.164 13.164 17.406 1 97.94 145 ARG B C 1
ATOM 2505 O O . ARG B 1 145 ? -13.242 13.336 18.219 1 97.94 145 ARG B O 1
ATOM 2512 N N . PRO B 1 146 ? -13.984 12.727 16.219 1 98.25 146 PRO B N 1
ATOM 2513 C CA . PRO B 1 146 ? -12.641 12.281 15.836 1 98.25 146 PRO B CA 1
ATOM 2514 C C . PRO B 1 146 ? -11.594 13.391 15.945 1 98.25 146 PRO B C 1
ATOM 2516 O O . PRO B 1 146 ? -11.852 14.523 15.531 1 98.25 146 PRO B O 1
ATOM 2519 N N . SER B 1 147 ? -10.414 13.07 16.531 1 97.62 147 SER B N 1
ATOM 2520 C CA . SER B 1 147 ? -9.281 13.984 16.516 1 97.62 147 SER B CA 1
ATOM 2521 C C . SER B 1 147 ? -8.234 13.539 15.492 1 97.62 147 SER B C 1
ATOM 2523 O O . SER B 1 147 ? -7.352 14.312 15.117 1 97.62 147 SER B O 1
ATOM 2525 N N . MET B 1 148 ? -8.367 12.289 15.125 1 97.06 148 MET B N 1
ATOM 2526 C CA . MET B 1 148 ? -7.445 11.75 14.125 1 97.06 148 MET B CA 1
ATOM 2527 C C . MET B 1 148 ? -8.055 10.555 13.406 1 97.06 148 MET B C 1
ATOM 2529 O O . MET B 1 148 ? -9.016 9.953 13.891 1 97.06 148 MET B O 1
ATOM 2533 N N . PHE B 1 149 ? -7.516 10.227 12.328 1 97.81 149 PHE B N 1
ATOM 2534 C CA . PHE B 1 149 ? -7.836 9.039 11.547 1 97.81 149 PHE B CA 1
ATOM 2535 C C . PHE B 1 149 ? -6.574 8.266 11.195 1 97.81 149 PHE B C 1
ATOM 2537 O O . PHE B 1 149 ? -5.5 8.852 11.039 1 97.81 149 PHE B O 1
ATOM 2544 N N . VAL B 1 150 ? -6.691 6.941 11.117 1 97.38 150 VAL B N 1
ATOM 2545 C CA . VAL B 1 150 ? -5.613 6.059 10.68 1 97.38 150 VAL B CA 1
ATOM 2546 C C . VAL B 1 150 ? -6.039 5.309 9.414 1 97.38 150 VAL B C 1
ATOM 2548 O O . VAL B 1 150 ? -7.105 4.691 9.383 1 97.38 150 VAL B O 1
ATOM 2551 N N . ILE B 1 151 ? -5.258 5.418 8.406 1 97.75 151 ILE B N 1
ATOM 2552 C CA . ILE B 1 151 ? -5.512 4.645 7.195 1 97.75 151 ILE B CA 1
ATOM 2553 C C . ILE B 1 151 ? -4.461 3.547 7.055 1 97.75 151 ILE B C 1
ATOM 2555 O O . ILE B 1 151 ? -3.373 3.643 7.629 1 97.75 151 ILE B O 1
ATOM 2559 N N . PHE B 1 152 ? -4.793 2.547 6.191 1 95.88 152 PHE B N 1
ATOM 2560 C CA . PHE B 1 152 ? -3.957 1.354 6.125 1 95.88 152 PHE B CA 1
ATOM 2561 C C . PHE B 1 152 ? -3.562 1.049 4.684 1 95.88 152 PHE B C 1
ATOM 2563 O O . PHE B 1 152 ? -3.104 -0.054 4.379 1 95.88 152 PHE B O 1
ATOM 2570 N N . HIS B 1 153 ? -3.809 1.946 3.756 1 97.25 153 HIS B N 1
ATOM 2571 C CA . HIS B 1 153 ? -3.434 1.838 2.35 1 97.25 153 HIS B CA 1
ATOM 2572 C C . HIS B 1 153 ? -2.818 3.137 1.842 1 97.25 153 HIS B C 1
ATOM 2574 O O . HIS B 1 153 ? -3.381 4.215 2.043 1 97.25 153 HIS B O 1
ATOM 2580 N N . ASP B 1 154 ? -1.771 3.006 1.145 1 97.44 154 ASP B N 1
ATOM 2581 C CA . ASP B 1 154 ? -0.986 4.176 0.762 1 97.44 154 ASP B CA 1
ATOM 2582 C C . ASP B 1 154 ? -1.789 5.105 -0.146 1 97.44 154 ASP B C 1
ATOM 2584 O O . ASP B 1 154 ? -1.647 6.328 -0.074 1 97.44 154 ASP B O 1
ATOM 2588 N N . ALA B 1 155 ? -2.611 4.543 -0.969 1 98.31 155 ALA B N 1
ATOM 2589 C CA . ALA B 1 155 ? -3.312 5.336 -1.975 1 98.31 155 ALA B CA 1
ATOM 2590 C C . ALA B 1 155 ? -4.516 6.051 -1.368 1 98.31 155 ALA B C 1
ATOM 2592 O O . ALA B 1 155 ? -5.215 6.797 -2.059 1 98.31 155 ALA B O 1
ATOM 2593 N N . GLN B 1 156 ? -4.746 5.859 -0.094 1 98.69 156 GLN B N 1
ATOM 2594 C CA . GLN B 1 156 ? -5.879 6.492 0.571 1 98.69 156 GLN B CA 1
ATOM 2595 C C . GLN B 1 156 ? -5.555 7.93 0.962 1 98.69 156 GLN B C 1
ATOM 2597 O O . GLN B 1 156 ? -6.398 8.633 1.526 1 98.69 156 GLN B O 1
ATOM 2602 N N . ALA B 1 157 ? -4.352 8.375 0.706 1 98.81 157 ALA B N 1
ATOM 2603 C CA . ALA B 1 157 ? -4.012 9.75 1.044 1 98.81 157 ALA B CA 1
ATOM 2604 C C . ALA B 1 157 ? -3.115 10.375 -0.023 1 98.81 157 ALA B C 1
ATOM 2606 O O . ALA B 1 157 ? -2.273 9.695 -0.611 1 98.81 157 ALA B O 1
ATOM 2607 N N . TYR B 1 158 ? -3.309 11.656 -0.248 1 98.81 158 TYR B N 1
ATOM 2608 C CA . TYR B 1 158 ? -2.508 12.453 -1.17 1 98.81 158 TYR B CA 1
ATOM 2609 C C . TYR B 1 158 ? -1.965 13.703 -0.481 1 98.81 158 TYR B C 1
ATOM 2611 O O . TYR B 1 158 ? -2.73 14.508 0.059 1 98.81 158 TYR B O 1
ATOM 2619 N N . PRO B 1 159 ? -0.592 13.781 -0.43 1 98.44 159 PRO B N 1
ATOM 2620 C CA . PRO B 1 159 ? -0.042 15.023 0.111 1 98.44 159 PRO B CA 1
ATOM 2621 C C . PRO B 1 159 ? -0.295 16.219 -0.797 1 98.44 159 PRO B C 1
ATOM 2623 O O . PRO B 1 159 ? 0.384 16.391 -1.814 1 98.44 159 PRO B O 1
ATOM 2626 N N . GLU B 1 160 ? -1.189 17.078 -0.427 1 98.19 160 GLU B N 1
ATOM 2627 C CA . GLU B 1 160 ? -1.633 18.156 -1.307 1 98.19 160 GLU B CA 1
ATOM 2628 C C . GLU B 1 160 ? -0.798 19.422 -1.1 1 98.19 160 GLU B C 1
ATOM 2630 O O . GLU B 1 160 ? -0.46 20.109 -2.061 1 98.19 160 GLU B O 1
ATOM 2635 N N . TYR B 1 161 ? -0.499 19.766 0.146 1 97.12 161 TYR B N 1
ATOM 2636 C CA . TYR B 1 161 ? 0.334 20.922 0.463 1 97.12 161 TYR B CA 1
ATOM 2637 C C . TYR B 1 161 ? 1.366 20.578 1.529 1 97.12 161 TYR B C 1
ATOM 2639 O O . TYR B 1 161 ? 1.162 19.656 2.322 1 97.12 161 TYR B O 1
ATOM 2647 N N . LEU B 1 162 ? 2.441 21.312 1.466 1 96.62 162 LEU B N 1
ATOM 2648 C CA . LEU B 1 162 ? 3.434 21.297 2.537 1 96.62 162 LEU B CA 1
ATOM 2649 C C . LEU B 1 162 ? 3.479 22.641 3.252 1 96.62 162 LEU B C 1
ATOM 2651 O O . LEU B 1 162 ? 3.637 23.688 2.613 1 96.62 162 LEU B O 1
ATOM 2655 N N . ILE B 1 163 ? 3.283 22.641 4.547 1 95.62 163 ILE B N 1
ATOM 2656 C CA . ILE B 1 163 ? 3.439 23.812 5.402 1 95.62 163 ILE B CA 1
ATOM 2657 C C . ILE B 1 163 ? 4.801 23.766 6.09 1 95.62 163 ILE B C 1
ATOM 2659 O O . ILE B 1 163 ? 5.145 22.781 6.742 1 95.62 163 ILE B O 1
ATOM 2663 N N . THR B 1 164 ? 5.539 24.719 5.898 1 95.12 164 THR B N 1
ATOM 2664 C CA . THR B 1 164 ? 6.781 24.953 6.633 1 95.12 164 THR B CA 1
ATOM 2665 C C . THR B 1 164 ? 6.617 26.125 7.605 1 95.12 164 THR B C 1
ATOM 2667 O O . THR B 1 164 ? 6.141 27.188 7.227 1 95.12 164 THR B O 1
ATOM 2670 N N . PHE B 1 165 ? 6.98 25.844 8.883 1 94.69 165 PHE B N 1
ATOM 2671 C CA . PHE B 1 165 ? 6.711 26.875 9.867 1 94.69 165 PHE B CA 1
ATOM 2672 C C . PHE B 1 165 ? 7.734 26.844 11 1 94.69 165 PHE B C 1
ATOM 2674 O O . PHE B 1 165 ? 8.555 25.922 11.062 1 94.69 165 PHE B O 1
ATOM 2681 N N . ARG B 1 166 ? 7.824 28 11.703 1 89.06 166 ARG B N 1
ATOM 2682 C CA . ARG B 1 166 ? 8.688 28.141 12.875 1 89.06 166 ARG B CA 1
ATOM 2683 C C . ARG B 1 166 ? 7.879 28.562 14.094 1 89.06 166 ARG B C 1
ATOM 2685 O O . ARG B 1 166 ? 6.926 29.344 13.969 1 89.06 166 ARG B O 1
ATOM 2692 N N . ARG B 1 167 ? 8.109 27.891 15.266 1 73.56 167 ARG B N 1
ATOM 2693 C CA . ARG B 1 167 ? 7.473 28.359 16.484 1 73.56 167 ARG B CA 1
ATOM 2694 C C . ARG B 1 167 ? 7.988 29.734 16.875 1 73.56 167 ARG B C 1
ATOM 2696 O O . ARG B 1 167 ? 9.172 30.047 16.703 1 73.56 167 ARG B O 1
#

pLDDT: mean 90.65, std 14.08, range [35.12, 98.94]

Foldseek 3Di:
DVVLVCVVPPKPKDKDFADDPVLVVLLVVVQVVLCVLQVHNPFKDWFKFWAEPVCVVVCSVQNQDLVPFPPQDQAQHSFGKTFRHHVVCQDCSGFPADPVQKTKMFTKIFRQRAEEAGHGPHLAAFAPDPVTPHGGQWHANDPVDGGMIGGNDRSRMDRGMMMMIHD/DVVLVCVVPPKPKDKDFADDPVLVVLLVVVQVVLCVLQVHNPFKDWFKFWAEPVCVVVCSVQNQDLVPFPPQDQAFHSFGKTFRHHVVCQDCSGFPADPVQKTKMFTKIFRQRAEEAGHGPHQAAFAPDPVTPHGGQWHANDPVDGGMIGGNDRSRMDRGMMMMIHD

InterPro domains:
  IPR012317 Poly(ADP-ribose) polymerase, catalytic domain [PF00644] (14-166)
  IPR012317 Poly(ADP-ribose) polymerase, catalytic domain [PS51059] (1-167)
  IPR052056 Mono-ADP-ribosyltransferase ARTD/PARP [PTHR14453] (14-166)

Organism: NCBI:txid35019

Nearest PDB structures (foldseek):
  3se2-assembly5_A  TM=9.505E-01  e=5.200E-26  Homo sapiens
  7f43-assembly1_A  TM=9.510E-01  e=5.950E-26  Homo sapiens
  7osx-assembly1_B  TM=9.483E-01  e=1.090E-25  Homo sapiens
  5lx6-assembly2_B  TM=9.385E-01  e=3.456E-21  Homo sapiens
  3hkv-assembly1_B  TM=9.234E-01  e=1.420E-20  Homo sapiens

Radius of gyration: 20.93 Å; Cα contacts (8 Å, |Δi|>4): 750; chains: 2; bounding box: 46×69×40 Å

Secondary structure (DSSP, 8-state):
-HHHHHTSTTS-EEEEE---HHHHHHHHHHHHHHHHHHTSSTTEEEEEEEE-GGGHHHHHHH-S-GGGTTSS--SS-SSEEEESSHHHHTSTTTS---TTSEEEEEEEEEE--SEEE--TT-SSPPBSSTT---B-SEEES-SSS-SEEEE--GGGEEEEEEEEEE-/-HHHHHTSTTS-EEEEE---HHHHHHHHHHHHHHHHHHTSS--EEEEEEEE-GGGHHHHHHH-S-GGGTTSS--TT-SSEEEESSHHHHTSTTTS---TTSEEEEEEEEEE--SEEE--TT-SSPPBSSTT---B-SEEES-SSS-SEEEE--GGGEEEEEEEEEE-

Solvent-accessible surface area (backbone atoms only — not comparable to full-atom values): 17461 Å² total; per-residue (Å²): 112,67,64,56,59,49,70,51,70,88,37,67,66,49,77,42,80,48,86,45,73,56,58,49,51,34,24,52,44,45,47,52,48,51,30,61,74,69,73,47,79,87,28,70,43,78,31,18,35,30,33,41,72,90,48,50,65,53,36,63,74,64,32,60,54,46,76,69,36,44,78,87,55,34,66,49,19,42,18,45,67,30,21,61,44,52,72,65,21,57,35,57,90,37,9,30,55,44,98,85,45,44,25,34,32,32,37,24,46,30,48,41,44,57,59,45,74,38,43,59,76,32,54,58,54,57,53,73,43,88,87,53,80,47,54,34,48,15,23,22,84,32,88,90,64,56,56,32,41,33,37,64,53,43,44,40,37,36,64,44,30,39,37,38,33,35,132,111,67,64,58,59,50,71,50,69,89,38,66,64,48,79,41,80,50,86,45,71,55,58,48,50,33,24,50,44,45,48,52,48,49,29,61,76,68,72,46,80,86,26,69,41,76,31,20,35,31,33,41,72,90,48,49,65,53,37,64,74,64,33,61,54,47,75,68,35,44,78,89,57,33,65,48,19,42,19,43,69,29,21,60,44,52,72,68,21,58,34,58,89,37,9,30,56,43,99,85,47,43,24,34,32,33,37,25,46,30,48,41,44,57,58,45,74,40,42,60,75,32,53,59,54,58,52,74,42,88,89,51,81,48,54,34,49,14,22,20,84,32,88,88,65,56,56,34,40,32,36,64,55,44,45,40,36,35,66,43,30,39,36,38,33,34,129

Sequence (334 aa):
MWNHIEKLSGIRATIERVQNPYLWQSYQVKKKEIDTQNGHKNNEKVLFHGTPRSTLVQIYQTGFNRSYAGKNAAAIGNGTYFAVKSNYSAQDTYSTPDQSGRKYMYVARVLTGDYCIGRSGQIIPPSKNKAGFDLYNSVTDNMNRPSMFVIFHDAQAYPEYLITFRRMWNHIEKLSGIRATIERVQNPYLWQSYQVKKKEIDTQNGHKNNEKVLFHGTPRSTLVQIYQTGFNRSYAGKNAAAIGNGTYFAVKSNYSAQDTYSTPDQSGRKYMYVARVLTGDYCIGRSGQIIPPSKNKAGFDLYNSVTDNMNRPSMFVIFHDAQAYPEYLITFRR